Protein AF-A0A942ASC9-F1 (afdb_monomer)

Solvent-accessible surface area (backbone atoms only — not comparable to full-atom values): 13064 Å² total; per-residue (Å²): 132,84,59,60,68,60,53,49,54,51,41,46,53,52,51,52,50,45,55,53,50,30,25,62,76,62,71,46,88,69,53,71,70,37,52,53,51,36,46,53,51,51,47,50,51,48,49,39,40,73,78,64,64,53,60,75,81,54,50,59,58,51,53,48,50,40,24,31,60,48,44,74,62,38,59,71,43,21,48,50,36,46,51,53,42,60,73,72,37,58,60,62,64,50,55,70,77,39,61,92,47,54,68,60,55,54,50,51,53,50,52,54,51,49,50,49,52,50,48,49,54,59,63,57,73,69,57,75,57,78,88,41,46,38,48,29,38,43,70,96,47,95,58,76,38,55,26,36,59,37,79,84,39,70,51,54,42,97,84,73,33,38,42,34,42,30,17,44,90,55,46,88,81,50,83,47,72,67,54,76,34,79,44,80,49,98,91,44,77,44,77,42,67,28,24,55,37,84,53,36,30,37,48,52,99,91,38,74,43,77,46,76,29,36,34,35,67,38,82,94,44,82,51,20,42,36,26,44,63,73,71,77,112

Nearest PDB structures (foldseek):
  5fig-assembly1_D  TM=4.288E-01  e=1.944E+00  Bacillus subtilis

Sequence (233 aa):
MIYIEQIILIDLLIHHILVLFTGLITLIDISKKRLLISDLLSVLIVISYFELHFNIRWEWCFIMLVAVISFRANWPAALVYFLLNATLGGISSILYFNYNYHWFYLLIILVIFLLIIFYYLYKYKGLVKKGLYYEAKLKGSAKKLFLYLDTGNKLFDNKNRAVIILNKKYMRYFTIKEDLIEINTINGSTREVSYQCRDFYILIKRRYIRFTGSVIFRDNVGDGIIGLNVIGG

pLDDT: mean 76.57, std 12.09, range [44.66, 92.12]

Mean predicted aligned error: 17.16 Å

Secondary structure (DSSP, 8-state):
---HHHHHHHHHHHHHHHHHHHHHHHT----HHHHHHHHHHHHHHHHHHHHH---HHHHHHHHHHHHHHHTTT-HHHHHHHHHHHHHH--HHHHHHH-GGGHHHHHHHHHHHHHHHHHHHHHHHTT---TTTEEEEEETT---EEEEEEETT---B-TTS-BEEEEEGGGGGG---EEEEEEEEETTEEEEEEEEE-SSEEEEETTEEEEE-SEEEEESSSSSEEEEHHHH--

Foldseek 3Di:
DPPLVVLLVVQLVVLLVLLVVLCVVVVNDFDPVLSVVLSVLSSVLLCCCVVVVDDPVCSLVSLLVSLCSRRVNPVVSSVSSSVVCVVLDVSNVCCVPCVVCVVVSVVVVVVVVVVVVVVCCVVVVPPPPPVQWWWKDFVPDPDIFTAGEDQPDQDAAPVRAGEKEFAPVCCVVFDAWDDFGWDQDPVGIDTFIKTFQDGMWIQAPNDTDRGGGIYTHDNPDDGIYGYVNRHVD

Structure (mmCIF, N/CA/C/O backbone):
data_AF-A0A942ASC9-F1
#
_entry.id   AF-A0A942ASC9-F1
#
loop_
_atom_site.group_PDB
_atom_site.id
_atom_site.type_symbol
_atom_site.label_atom_id
_atom_site.label_alt_id
_atom_site.label_comp_id
_atom_site.l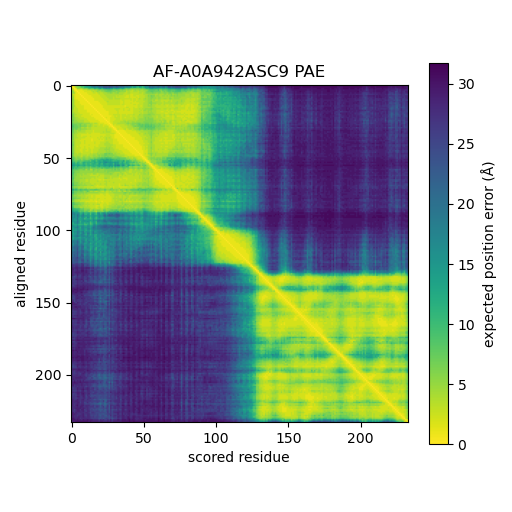abel_asym_id
_atom_site.label_entity_id
_atom_site.label_seq_id
_atom_site.pdbx_PDB_ins_code
_atom_site.Cartn_x
_atom_site.Cartn_y
_atom_site.Cartn_z
_atom_site.occupancy
_atom_site.B_iso_or_equiv
_atom_site.auth_seq_id
_atom_site.auth_comp_id
_atom_site.auth_asym_id
_atom_site.auth_atom_id
_atom_site.pdbx_PDB_model_num
ATOM 1 N N . MET A 1 1 ? 29.750 -18.920 -31.858 1.00 44.69 1 MET A N 1
ATOM 2 C CA . MET A 1 1 ? 28.476 -18.436 -32.426 1.00 44.69 1 MET A CA 1
ATOM 3 C C . MET A 1 1 ? 27.851 -17.548 -31.369 1.00 44.69 1 MET A C 1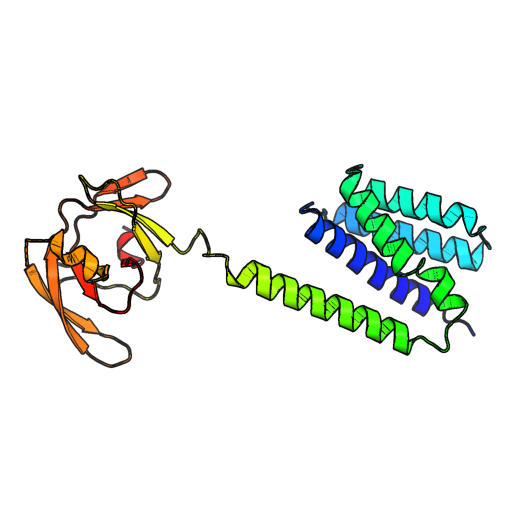
ATOM 5 O O . MET A 1 1 ? 27.617 -18.036 -30.271 1.00 44.69 1 MET A O 1
ATOM 9 N N . ILE A 1 2 ? 27.735 -16.244 -31.618 1.00 53.94 2 ILE A N 1
ATOM 10 C CA . ILE A 1 2 ? 27.129 -15.322 -30.650 1.00 53.94 2 ILE A CA 1
ATOM 11 C C . ILE A 1 2 ? 25.624 -15.585 -30.695 1.00 53.94 2 ILE A C 1
ATOM 13 O O . ILE A 1 2 ? 25.021 -15.485 -31.760 1.00 53.94 2 ILE A O 1
ATOM 17 N N . TYR A 1 3 ? 25.028 -15.984 -29.573 1.00 67.81 3 TYR A N 1
ATOM 18 C CA . TYR A 1 3 ? 23.588 -16.223 -29.484 1.00 67.81 3 TYR A CA 1
ATOM 19 C C . TYR A 1 3 ? 22.856 -14.877 -29.417 1.00 67.81 3 TYR A C 1
ATOM 21 O O . TYR A 1 3 ? 22.442 -14.437 -28.347 1.00 67.81 3 TYR A O 1
ATOM 29 N N . ILE A 1 4 ? 22.734 -14.201 -30.563 1.00 68.94 4 ILE A N 1
ATOM 30 C CA . ILE A 1 4 ? 22.088 -12.883 -30.700 1.00 68.94 4 ILE A CA 1
ATOM 31 C C . ILE A 1 4 ? 20.675 -12.907 -30.097 1.00 68.94 4 ILE A C 1
ATOM 33 O O . ILE A 1 4 ? 20.297 -12.001 -29.362 1.00 68.94 4 ILE A O 1
ATOM 37 N N . GLU A 1 5 ? 19.935 -13.998 -30.301 1.00 71.19 5 GLU A N 1
ATOM 38 C CA . GLU A 1 5 ? 18.607 -14.220 -29.715 1.00 71.19 5 GLU A CA 1
ATOM 39 C C . GLU A 1 5 ? 18.614 -14.177 -28.178 1.00 71.19 5 GLU A C 1
ATOM 41 O O . GLU A 1 5 ? 17.741 -13.561 -27.568 1.00 71.19 5 GLU A O 1
ATOM 46 N N . GLN A 1 6 ? 19.619 -14.786 -27.536 1.00 69.31 6 GLN A N 1
ATOM 47 C CA . GLN A 1 6 ? 19.757 -14.765 -26.076 1.00 69.31 6 GLN A CA 1
ATOM 48 C C . GLN A 1 6 ? 20.087 -13.359 -25.572 1.00 69.31 6 GLN A C 1
ATOM 50 O O . GLN A 1 6 ? 19.560 -12.943 -24.543 1.00 69.31 6 GLN A O 1
ATOM 55 N N . ILE A 1 7 ? 20.919 -12.614 -26.303 1.00 71.75 7 ILE A N 1
ATOM 56 C CA . ILE A 1 7 ? 21.259 -11.230 -25.957 1.00 71.75 7 ILE A CA 1
ATOM 57 C C . ILE A 1 7 ? 20.016 -10.339 -26.052 1.00 71.75 7 ILE A C 1
ATOM 59 O O . ILE A 1 7 ? 19.760 -9.570 -25.131 1.00 71.75 7 ILE A O 1
ATOM 63 N N . ILE A 1 8 ? 19.203 -10.494 -27.103 1.00 74.19 8 ILE A N 1
ATOM 64 C CA . ILE A 1 8 ? 17.936 -9.766 -27.264 1.00 74.19 8 ILE A CA 1
ATOM 65 C C . ILE A 1 8 ? 16.966 -10.084 -26.118 1.00 74.19 8 ILE A C 1
ATOM 67 O O . ILE A 1 8 ? 16.355 -9.176 -25.560 1.00 74.19 8 ILE A O 1
ATOM 71 N N . LEU A 1 9 ? 16.830 -11.359 -25.739 1.00 73.94 9 LEU A N 1
ATOM 72 C CA . LEU A 1 9 ? 15.954 -11.778 -24.638 1.00 73.94 9 LEU A CA 1
ATOM 73 C C . LEU A 1 9 ? 16.397 -11.205 -23.285 1.00 73.94 9 LEU A C 1
ATOM 75 O O . LEU A 1 9 ? 15.558 -10.759 -22.500 1.00 73.94 9 LEU A O 1
ATOM 79 N N . ILE A 1 10 ? 17.703 -11.211 -23.010 1.00 73.31 10 ILE A N 1
ATOM 80 C CA . ILE A 1 10 ? 18.264 -10.655 -21.773 1.00 73.31 10 ILE A CA 1
ATOM 81 C C . ILE A 1 10 ? 18.104 -9.130 -21.753 1.00 73.31 10 ILE A C 1
ATOM 83 O O . ILE A 1 10 ? 17.676 -8.588 -20.734 1.00 73.31 10 ILE A O 1
ATOM 87 N N . ASP A 1 11 ? 18.382 -8.445 -22.867 1.00 77.25 11 ASP A N 1
ATOM 88 C CA . ASP A 1 11 ? 18.186 -6.996 -22.991 1.00 77.25 11 ASP A CA 1
ATOM 89 C C . ASP A 1 11 ? 16.733 -6.604 -22.736 1.00 77.25 11 ASP A C 1
ATOM 91 O O . ASP A 1 11 ? 16.459 -5.759 -21.884 1.00 77.25 11 ASP A O 1
ATOM 95 N N . LEU A 1 12 ? 15.799 -7.305 -23.383 1.00 80.88 12 LEU A N 1
ATOM 96 C CA . LEU A 1 12 ? 14.368 -7.097 -23.212 1.00 80.88 12 LEU A CA 1
ATOM 97 C C . LEU A 1 12 ? 13.948 -7.252 -21.745 1.00 80.88 12 LEU A C 1
ATOM 99 O O . LEU A 1 12 ? 13.218 -6.412 -21.219 1.00 80.88 12 LEU A O 1
ATOM 103 N N . LEU A 1 13 ? 14.424 -8.298 -21.063 1.00 77.62 13 LEU A N 1
ATOM 104 C CA . LEU A 1 13 ? 14.110 -8.535 -19.654 1.00 77.62 13 LEU A CA 1
ATOM 105 C C . LEU A 1 13 ? 14.627 -7.397 -18.761 1.00 77.62 13 LEU A C 1
ATOM 107 O O . LEU A 1 13 ? 13.897 -6.907 -17.896 1.00 77.62 13 LEU A O 1
ATOM 111 N N . ILE A 1 14 ? 15.868 -6.954 -18.970 1.00 77.06 14 ILE A N 1
ATOM 112 C CA . ILE A 1 14 ? 16.469 -5.881 -18.170 1.00 77.06 14 ILE A CA 1
ATOM 113 C C . ILE A 1 14 ? 15.773 -4.546 -18.458 1.00 77.06 14 ILE A C 1
ATOM 115 O O . ILE A 1 14 ? 15.422 -3.830 -17.517 1.00 77.06 14 ILE A O 1
ATOM 119 N N . HIS A 1 15 ? 15.517 -4.227 -19.728 1.00 84.00 15 HIS A N 1
ATOM 120 C CA . HIS A 1 15 ? 14.775 -3.036 -20.132 1.00 84.00 15 HIS A CA 1
ATOM 121 C C . HIS A 1 15 ? 13.400 -2.988 -19.454 1.00 84.00 15 HIS A C 1
ATOM 123 O O . HIS A 1 15 ? 13.059 -1.997 -18.802 1.00 84.00 15 HIS A O 1
ATOM 129 N N . HIS A 1 16 ? 12.650 -4.087 -19.522 1.00 84.31 16 HIS A N 1
ATOM 130 C CA . HIS A 1 16 ? 11.326 -4.193 -18.924 1.00 84.31 16 HIS A CA 1
ATOM 131 C C . HIS A 1 16 ? 11.359 -3.939 -17.407 1.00 84.31 16 HIS A C 1
ATOM 133 O O . HIS A 1 16 ? 10.548 -3.177 -16.870 1.00 84.31 16 HIS A O 1
ATOM 139 N N . ILE A 1 17 ? 12.343 -4.515 -16.704 1.00 82.62 17 ILE A N 1
ATOM 140 C CA . ILE A 1 17 ? 12.560 -4.286 -15.268 1.00 82.62 17 ILE A CA 1
ATOM 141 C C . ILE A 1 17 ? 12.888 -2.814 -14.992 1.00 82.62 17 ILE A C 1
ATOM 143 O O . ILE A 1 17 ? 12.320 -2.227 -14.069 1.00 82.62 17 ILE A O 1
ATOM 147 N N . LEU A 1 18 ? 13.761 -2.195 -15.789 1.00 83.75 18 LEU A N 1
ATOM 148 C CA . LEU A 1 18 ? 14.156 -0.795 -15.628 1.00 83.75 18 LEU A CA 1
ATOM 149 C C . LEU A 1 18 ? 12.989 0.173 -15.808 1.00 83.75 18 LEU A C 1
ATOM 151 O O . LEU A 1 18 ? 12.848 1.121 -15.029 1.00 83.75 18 LEU A O 1
ATOM 155 N N . VAL A 1 19 ? 12.137 -0.065 -16.804 1.00 84.38 19 VAL A N 1
ATOM 156 C CA . VAL A 1 19 ? 10.948 0.756 -17.048 1.00 84.38 19 VAL A CA 1
ATOM 157 C C . VAL A 1 19 ? 9.998 0.659 -15.853 1.00 84.38 19 VAL A C 1
ATOM 159 O O . VAL A 1 19 ? 9.611 1.686 -15.291 1.00 84.38 19 VAL A O 1
ATOM 162 N N . LEU A 1 20 ? 9.691 -0.558 -15.391 1.00 83.44 20 LEU A N 1
ATOM 163 C CA . LEU A 1 20 ? 8.827 -0.775 -14.226 1.00 83.44 20 LEU A CA 1
ATOM 164 C C . LEU A 1 20 ? 9.403 -0.157 -12.945 1.00 83.44 20 LEU A C 1
ATOM 166 O O . LEU A 1 20 ? 8.687 0.521 -12.205 1.00 83.44 20 LEU A O 1
ATOM 170 N N . PHE A 1 21 ? 10.697 -0.348 -12.693 1.00 81.69 21 PHE A N 1
ATOM 171 C CA . PHE A 1 21 ? 11.377 0.191 -11.519 1.00 81.69 21 PHE A CA 1
ATOM 172 C C . PHE A 1 21 ? 11.396 1.721 -11.521 1.00 81.69 21 PHE A C 1
ATOM 174 O O . PHE A 1 21 ? 11.102 2.352 -10.505 1.00 81.69 21 PHE A O 1
ATOM 181 N N . THR A 1 22 ? 11.640 2.330 -12.680 1.00 82.19 22 THR A N 1
ATOM 182 C CA . THR A 1 22 ? 11.557 3.785 -12.829 1.00 82.19 22 THR A CA 1
ATOM 183 C C . THR A 1 22 ? 10.146 4.294 -12.541 1.00 82.19 22 THR A C 1
ATOM 185 O O . THR A 1 22 ? 9.990 5.272 -11.806 1.00 82.19 22 THR A O 1
ATOM 188 N N . GLY A 1 23 ? 9.108 3.626 -13.060 1.00 80.81 23 GLY A N 1
ATOM 189 C CA . GLY A 1 23 ? 7.712 3.967 -12.762 1.00 80.81 23 GLY A CA 1
ATOM 190 C C . GLY A 1 23 ? 7.402 3.905 -11.267 1.00 80.81 23 GLY A C 1
ATOM 191 O O . GLY A 1 23 ? 6.765 4.805 -10.722 1.00 80.81 23 GLY A O 1
ATOM 192 N N . LEU A 1 24 ? 7.935 2.897 -10.572 1.00 81.00 24 LEU A N 1
ATOM 193 C CA . LEU A 1 24 ? 7.792 2.749 -9.123 1.00 81.00 24 LEU A CA 1
ATOM 194 C C . LEU A 1 24 ? 8.494 3.856 -8.328 1.00 81.00 24 LEU A C 1
ATOM 196 O O . LEU A 1 24 ? 7.888 4.399 -7.401 1.00 81.00 24 LEU A O 1
ATOM 200 N N . ILE A 1 25 ? 9.741 4.194 -8.677 1.00 75.19 25 ILE A N 1
ATOM 201 C CA . ILE A 1 25 ? 10.507 5.267 -8.017 1.00 75.19 25 ILE A CA 1
ATOM 202 C C . ILE A 1 25 ? 9.815 6.615 -8.215 1.00 75.19 25 ILE A C 1
ATOM 204 O O . ILE A 1 25 ? 9.679 7.393 -7.274 1.00 75.19 25 ILE A O 1
ATOM 208 N N . THR A 1 26 ? 9.367 6.885 -9.439 1.00 76.88 26 THR A N 1
ATOM 209 C CA . THR A 1 26 ? 8.806 8.186 -9.830 1.00 76.88 26 THR A CA 1
ATOM 210 C C . THR A 1 26 ? 7.305 8.303 -9.571 1.00 76.88 26 THR A C 1
ATOM 212 O O . THR A 1 26 ? 6.731 9.368 -9.785 1.00 76.88 26 THR A O 1
ATOM 215 N N . LEU A 1 27 ? 6.669 7.233 -9.074 1.00 79.75 27 LEU A N 1
ATOM 216 C CA . LEU A 1 27 ? 5.222 7.124 -8.851 1.00 79.75 27 LEU A CA 1
ATOM 217 C C . LEU A 1 27 ? 4.390 7.370 -10.124 1.00 79.75 27 LEU A C 1
ATOM 219 O O . LEU A 1 27 ? 3.246 7.823 -10.050 1.00 79.75 27 LEU A O 1
ATOM 223 N N . ILE A 1 28 ? 4.955 7.061 -11.293 1.00 81.38 28 ILE A N 1
ATOM 224 C CA . ILE A 1 28 ? 4.282 7.183 -12.585 1.00 81.38 28 ILE A CA 1
ATOM 225 C C . ILE A 1 28 ? 3.717 5.831 -12.988 1.00 81.38 28 ILE A C 1
ATOM 227 O O . ILE A 1 28 ? 4.444 4.849 -13.123 1.00 81.38 28 ILE A O 1
ATOM 231 N N . ASP A 1 29 ? 2.415 5.809 -13.255 1.00 80.25 29 ASP A N 1
ATOM 232 C CA . ASP A 1 29 ? 1.751 4.617 -13.763 1.00 80.25 29 ASP A CA 1
ATOM 233 C C . ASP A 1 29 ? 2.047 4.415 -15.258 1.00 80.25 29 ASP A C 1
ATOM 235 O O . ASP A 1 29 ? 1.764 5.276 -16.109 1.00 80.25 29 ASP A O 1
ATOM 239 N N . ILE A 1 30 ? 2.632 3.264 -15.586 1.00 81.62 30 ILE A N 1
ATOM 240 C CA . ILE A 1 30 ? 3.038 2.899 -16.941 1.00 81.62 30 ILE A CA 1
ATOM 241 C C . ILE A 1 30 ? 1.969 1.993 -17.536 1.00 81.62 30 ILE A C 1
ATOM 243 O O . ILE A 1 30 ? 1.785 0.846 -17.144 1.00 81.62 30 ILE A O 1
ATOM 247 N N . SER A 1 31 ? 1.262 2.501 -18.545 1.00 85.19 31 SER A N 1
ATOM 248 C CA . SER A 1 31 ? 0.260 1.697 -19.245 1.00 85.19 31 SER A CA 1
ATOM 249 C C . SER A 1 31 ? 0.919 0.541 -19.998 1.00 85.19 31 SER A C 1
ATOM 251 O O . SER A 1 31 ? 1.902 0.776 -20.702 1.00 85.19 31 SER A O 1
ATOM 253 N N . LYS A 1 32 ? 0.289 -0.641 -19.993 1.00 83.56 32 LYS A N 1
ATOM 254 C CA . LYS A 1 32 ? 0.736 -1.832 -20.745 1.00 83.56 32 LYS A CA 1
ATOM 255 C C . LYS A 1 32 ? 1.114 -1.541 -22.203 1.00 83.56 32 LYS A C 1
ATOM 257 O O . LYS A 1 32 ? 2.116 -2.044 -22.686 1.00 83.56 32 LYS A O 1
ATOM 262 N N . LYS A 1 33 ? 0.351 -0.681 -22.892 1.00 83.44 33 LYS A N 1
ATOM 263 C CA . LYS A 1 33 ? 0.643 -0.275 -24.280 1.00 83.44 33 LYS A CA 1
ATOM 264 C C . LYS A 1 33 ? 1.992 0.438 -24.424 1.00 83.44 33 LYS A C 1
ATOM 266 O O . LYS A 1 33 ? 2.704 0.182 -25.379 1.00 83.44 33 LYS A O 1
ATOM 271 N N . ARG A 1 34 ? 2.336 1.331 -23.491 1.00 83.88 34 ARG A N 1
ATOM 272 C CA . ARG A 1 34 ? 3.606 2.078 -23.529 1.00 83.88 34 ARG A CA 1
ATOM 273 C C . ARG A 1 34 ? 4.795 1.188 -23.200 1.00 83.88 34 ARG A C 1
ATOM 275 O O . ARG A 1 34 ? 5.813 1.329 -23.853 1.00 83.88 34 ARG A O 1
ATOM 282 N N . LEU A 1 35 ? 4.617 0.270 -22.252 1.00 85.88 35 LEU A N 1
ATOM 283 C CA . LEU A 1 35 ? 5.614 -0.744 -21.917 1.00 85.88 35 LEU A CA 1
ATOM 284 C C . LEU A 1 35 ? 5.923 -1.635 -23.131 1.00 85.88 35 LEU A C 1
ATOM 286 O O . LEU A 1 35 ? 7.071 -1.788 -23.504 1.00 85.88 35 LEU A O 1
ATOM 290 N N . LEU A 1 36 ? 4.894 -2.110 -23.840 1.00 82.38 36 LEU A N 1
ATOM 291 C CA . LEU A 1 36 ? 5.088 -2.885 -25.073 1.00 82.38 36 LEU A CA 1
ATOM 292 C C . LEU A 1 36 ? 5.796 -2.089 -26.184 1.00 82.38 36 LEU A C 1
ATOM 294 O O . LEU A 1 36 ? 6.604 -2.644 -26.919 1.00 82.38 36 LEU A O 1
ATOM 298 N N . ILE A 1 37 ? 5.487 -0.795 -26.326 1.00 84.56 37 ILE A N 1
ATOM 299 C CA . ILE A 1 37 ? 6.143 0.069 -27.320 1.00 84.56 37 ILE A CA 1
ATOM 300 C C . ILE A 1 37 ? 7.614 0.301 -26.952 1.00 84.56 37 ILE A C 1
ATOM 302 O O . ILE A 1 37 ? 8.463 0.273 -27.839 1.00 84.56 37 ILE A O 1
ATOM 306 N N . SER A 1 38 ? 7.925 0.526 -25.673 1.00 85.88 38 SER A N 1
ATOM 307 C CA . SER A 1 38 ? 9.306 0.712 -25.219 1.00 85.88 38 SER A CA 1
ATOM 308 C C . SER A 1 38 ? 10.126 -0.566 -25.372 1.00 85.88 38 SER A C 1
ATOM 310 O O . SER A 1 38 ? 11.228 -0.507 -25.908 1.00 85.88 38 SER A O 1
ATOM 312 N N . ASP A 1 39 ? 9.538 -1.710 -25.018 1.00 83.94 39 ASP A N 1
ATOM 313 C CA . ASP A 1 39 ? 10.110 -3.044 -25.197 1.00 83.94 39 ASP A CA 1
ATOM 314 C C . ASP A 1 39 ? 10.469 -3.304 -26.673 1.00 83.94 39 ASP A C 1
ATOM 316 O O . ASP A 1 39 ? 11.598 -3.682 -26.990 1.00 83.94 39 ASP A O 1
ATOM 320 N N . LEU A 1 40 ? 9.537 -3.028 -27.595 1.00 84.38 40 LEU A N 1
ATOM 321 C CA . LEU A 1 40 ? 9.761 -3.183 -29.037 1.00 84.38 40 LEU A CA 1
ATOM 322 C C . LEU A 1 40 ? 10.880 -2.262 -29.549 1.00 84.38 40 LEU A C 1
ATOM 324 O O . LEU A 1 40 ? 11.715 -2.684 -30.347 1.00 84.38 40 LEU A O 1
ATOM 328 N N . LEU A 1 41 ? 10.904 -1.008 -29.091 1.00 84.75 41 LEU A N 1
ATOM 329 C CA . LEU A 1 41 ? 11.951 -0.056 -29.458 1.00 84.75 41 LEU A CA 1
ATOM 330 C C . LEU A 1 41 ? 13.324 -0.490 -28.929 1.00 84.75 41 LEU A C 1
ATOM 332 O O . LEU A 1 41 ? 14.297 -0.365 -29.667 1.00 84.75 41 LEU A O 1
ATOM 336 N N . SER A 1 42 ? 13.406 -1.033 -27.708 1.00 82.75 42 SER A N 1
ATOM 337 C CA . SER A 1 42 ? 14.657 -1.573 -27.148 1.00 82.75 42 SER A CA 1
ATOM 338 C C . SER A 1 42 ? 15.213 -2.680 -28.038 1.00 82.75 42 SER A C 1
ATOM 340 O O . SER A 1 42 ? 16.357 -2.610 -28.479 1.00 82.75 42 SER A O 1
ATOM 342 N N . VAL A 1 43 ? 14.368 -3.643 -28.417 1.00 82.19 43 VAL A N 1
ATOM 343 C CA . VAL A 1 43 ? 14.761 -4.747 -29.305 1.00 82.19 43 VAL A CA 1
ATOM 344 C C . VAL A 1 43 ? 15.246 -4.238 -30.665 1.00 82.19 43 VAL A C 1
ATOM 346 O O . VAL A 1 43 ? 16.267 -4.707 -31.164 1.00 82.19 43 VAL A O 1
ATOM 349 N N . LEU A 1 44 ? 14.567 -3.250 -31.256 1.00 82.12 44 LEU A N 1
ATOM 350 C CA . LEU A 1 44 ? 14.994 -2.652 -32.527 1.00 82.12 44 LEU A CA 1
ATOM 351 C C . LEU A 1 44 ? 16.361 -1.967 -32.426 1.00 82.12 44 LEU A C 1
ATOM 353 O O . LEU A 1 44 ? 17.152 -2.064 -33.364 1.00 82.12 44 LEU A O 1
ATOM 357 N N . ILE A 1 45 ? 16.654 -1.300 -31.307 1.00 78.12 45 ILE A N 1
ATOM 358 C CA . ILE A 1 45 ? 17.961 -0.673 -31.061 1.00 78.12 45 ILE A CA 1
ATOM 359 C C . ILE A 1 45 ? 19.050 -1.747 -30.994 1.00 78.12 45 ILE A C 1
ATOM 361 O O . ILE A 1 45 ? 20.069 -1.619 -31.669 1.00 78.12 45 ILE A O 1
ATOM 365 N N . VAL A 1 46 ? 18.809 -2.830 -30.249 1.00 76.88 46 VAL A N 1
ATOM 366 C CA . VAL A 1 46 ? 19.746 -3.956 -30.102 1.00 76.88 46 VAL A CA 1
ATOM 367 C C . VAL A 1 46 ? 20.021 -4.631 -31.446 1.00 76.88 46 VAL A C 1
ATOM 369 O O . VAL A 1 46 ? 21.176 -4.850 -31.804 1.00 76.88 46 VAL A O 1
ATOM 372 N N . ILE A 1 47 ? 18.976 -4.919 -32.227 1.00 75.69 47 ILE A N 1
ATOM 373 C CA . ILE A 1 47 ? 19.118 -5.509 -33.566 1.00 75.69 47 ILE A CA 1
ATOM 374 C C . ILE A 1 47 ? 19.888 -4.559 -34.488 1.00 75.69 47 ILE A C 1
ATOM 376 O O . ILE A 1 47 ? 20.815 -4.986 -35.167 1.00 75.69 47 ILE A O 1
ATOM 380 N N . SER A 1 48 ? 19.555 -3.265 -34.485 1.00 73.44 48 SER A N 1
ATOM 381 C CA . SER A 1 48 ? 20.258 -2.268 -35.304 1.00 73.44 48 SER A CA 1
ATOM 382 C C . SER A 1 48 ? 21.735 -2.156 -34.921 1.00 73.44 48 SER A C 1
ATOM 384 O O . SER A 1 48 ? 22.590 -1.954 -35.780 1.00 73.44 48 SER A O 1
ATOM 386 N N . TYR A 1 49 ? 22.059 -2.309 -33.640 1.00 72.25 49 TYR A N 1
ATOM 387 C CA . TYR A 1 49 ? 23.439 -2.320 -33.174 1.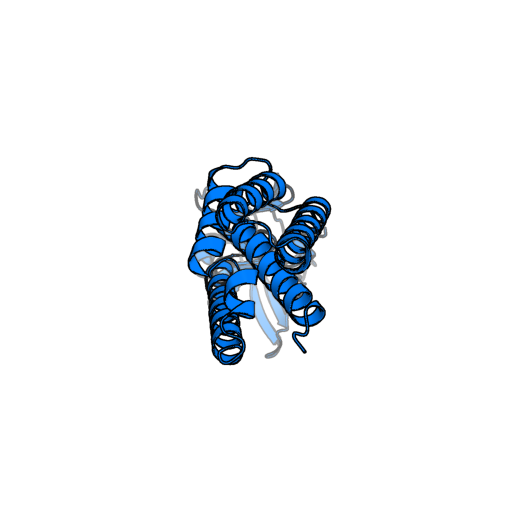00 72.25 49 TYR A CA 1
ATOM 388 C C . TYR A 1 49 ? 24.214 -3.537 -33.702 1.00 72.25 49 TYR A C 1
ATOM 390 O O . TYR A 1 49 ? 25.314 -3.375 -34.234 1.00 72.25 49 TYR A O 1
ATOM 398 N N . PHE A 1 50 ? 23.633 -4.738 -33.612 1.00 69.19 50 PHE A N 1
ATOM 399 C CA . PHE A 1 50 ? 24.302 -5.976 -34.026 1.00 69.19 50 PHE A CA 1
ATOM 400 C C . PHE A 1 50 ? 24.358 -6.182 -35.542 1.00 69.19 50 PHE A C 1
ATOM 402 O O . PHE A 1 50 ? 25.417 -6.532 -36.056 1.00 69.19 50 PHE A O 1
ATOM 409 N N . GLU A 1 51 ? 23.256 -5.944 -36.251 1.00 69.62 51 GLU A N 1
ATOM 410 C CA . GLU A 1 51 ? 23.126 -6.235 -37.687 1.00 69.62 51 GLU A CA 1
ATOM 411 C C . GLU A 1 51 ? 23.563 -5.061 -38.573 1.00 69.62 51 GLU A C 1
ATOM 413 O O . GLU A 1 51 ? 24.080 -5.262 -39.669 1.00 69.62 51 GLU A O 1
ATOM 418 N N . LEU A 1 52 ? 23.363 -3.818 -38.117 1.00 66.12 52 LEU A N 1
ATOM 419 C CA . LEU A 1 52 ? 23.638 -2.612 -38.915 1.00 66.12 52 LEU A CA 1
ATOM 420 C C . LEU A 1 52 ? 24.880 -1.84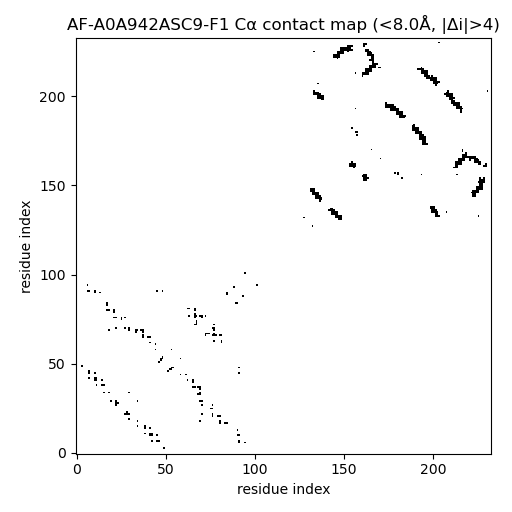6 -38.437 1.00 66.12 52 LEU A C 1
ATOM 422 O O . LEU A 1 52 ? 25.170 -0.774 -38.970 1.00 66.12 52 LEU A O 1
ATOM 426 N N . HIS A 1 53 ? 25.603 -2.372 -37.439 1.00 67.25 53 HIS A N 1
ATOM 427 C CA . HIS A 1 53 ? 26.804 -1.767 -36.848 1.00 67.25 53 HIS A CA 1
ATOM 428 C C . HIS A 1 53 ? 26.628 -0.280 -36.502 1.00 67.25 53 HIS A C 1
ATOM 430 O O . HIS A 1 53 ? 27.506 0.557 -36.741 1.00 67.25 53 HIS A O 1
ATOM 436 N N . PHE A 1 54 ? 25.461 0.061 -35.953 1.00 63.31 54 PHE A N 1
ATOM 437 C CA . PHE A 1 54 ? 25.118 1.436 -35.613 1.00 63.31 54 PHE A CA 1
ATOM 438 C C . PHE A 1 54 ? 26.125 2.028 -34.611 1.00 63.31 54 PHE A C 1
ATOM 440 O O . PHE A 1 54 ? 26.516 1.389 -33.636 1.00 63.31 54 PHE A O 1
ATOM 447 N N . ASN A 1 55 ? 26.557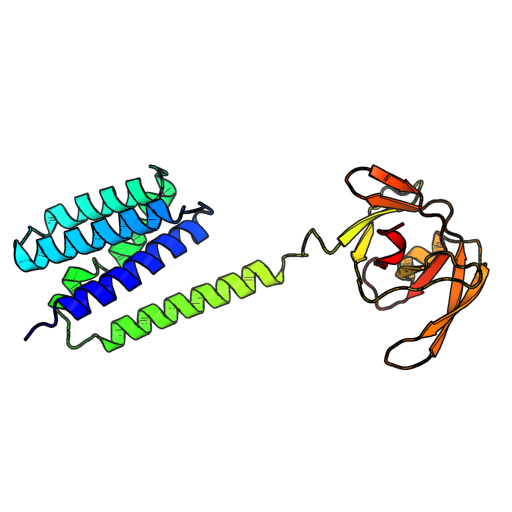 3.271 -34.841 1.00 63.81 55 ASN A N 1
ATOM 448 C CA . ASN A 1 55 ? 27.584 3.907 -34.012 1.00 63.81 55 ASN A CA 1
ATOM 449 C C . ASN A 1 55 ? 27.067 4.170 -32.583 1.00 63.81 55 ASN A C 1
ATOM 451 O O . ASN A 1 55 ? 26.012 4.7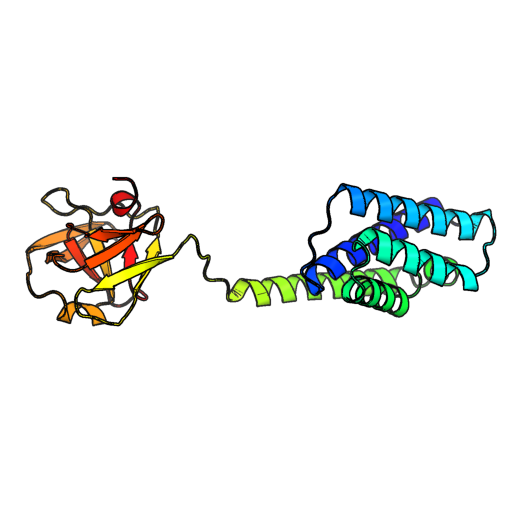82 -32.401 1.00 63.81 55 ASN A O 1
ATOM 455 N N . ILE A 1 56 ? 27.871 3.785 -31.585 1.00 59.31 56 ILE A N 1
ATOM 456 C CA . ILE A 1 56 ? 27.598 3.870 -30.139 1.00 59.31 56 ILE A CA 1
ATOM 457 C C . ILE A 1 56 ? 27.187 5.275 -29.663 1.00 59.31 56 ILE A C 1
ATOM 459 O O . ILE A 1 56 ? 26.495 5.434 -28.662 1.00 59.31 56 ILE A O 1
ATOM 463 N N . ARG A 1 57 ? 27.572 6.328 -30.399 1.00 60.66 57 ARG A N 1
ATOM 464 C CA . ARG A 1 57 ? 27.164 7.710 -30.096 1.00 60.66 57 ARG A CA 1
ATOM 465 C C . ARG A 1 57 ? 25.658 7.940 -30.250 1.00 60.66 57 ARG A C 1
ATOM 467 O O . ARG A 1 57 ? 25.108 8.762 -29.525 1.00 60.66 57 ARG A O 1
ATOM 474 N N . TRP A 1 58 ? 25.000 7.230 -31.163 1.00 68.38 58 TRP A N 1
ATOM 475 C CA . TRP A 1 58 ? 23.564 7.380 -31.413 1.00 68.38 58 TRP A CA 1
ATOM 476 C C . TRP A 1 58 ? 22.701 6.560 -30.452 1.00 68.38 58 TRP A C 1
ATOM 478 O O . TRP A 1 58 ? 21.534 6.894 -30.256 1.00 68.38 58 TRP A O 1
ATOM 488 N N . GLU A 1 59 ? 23.273 5.544 -29.801 1.00 69.44 59 GLU A N 1
ATOM 489 C CA . GLU A 1 59 ? 22.583 4.687 -28.830 1.00 69.44 59 GLU A CA 1
ATOM 490 C C . GLU A 1 59 ? 21.951 5.512 -27.698 1.00 69.44 59 GLU A C 1
ATOM 492 O O . GLU A 1 59 ? 20.771 5.359 -27.388 1.00 69.44 59 GLU A O 1
ATOM 497 N N . TRP A 1 60 ? 22.684 6.491 -27.163 1.00 73.69 60 TRP A N 1
ATOM 498 C CA . TRP A 1 60 ? 22.197 7.385 -26.109 1.00 73.69 60 TRP A CA 1
ATOM 499 C C . TRP A 1 60 ? 20.996 8.236 -26.534 1.00 73.69 60 TRP A C 1
ATOM 501 O O . TRP A 1 60 ? 20.083 8.461 -25.736 1.00 73.69 60 TRP A O 1
ATOM 511 N N . CYS A 1 61 ? 20.960 8.681 -27.794 1.00 77.06 61 CYS A N 1
ATOM 512 C CA . CYS A 1 61 ? 19.818 9.413 -28.340 1.00 77.06 61 CYS A CA 1
ATOM 513 C C . CYS A 1 61 ? 18.575 8.518 -28.415 1.00 77.06 61 CYS A C 1
ATOM 515 O O . CYS A 1 61 ? 17.478 8.959 -28.069 1.00 77.06 61 CYS A O 1
ATOM 517 N N . PHE A 1 62 ? 18.744 7.253 -28.806 1.00 78.25 62 PHE A N 1
ATOM 518 C CA . PHE A 1 62 ? 17.645 6.294 -28.857 1.00 78.25 62 PHE A CA 1
ATOM 519 C C . PHE A 1 62 ? 17.160 5.880 -27.465 1.00 78.25 62 PHE A C 1
ATOM 521 O O . PHE A 1 62 ? 15.952 5.845 -27.237 1.00 78.25 62 PHE A O 1
ATOM 528 N N . ILE A 1 63 ? 18.062 5.664 -26.502 1.00 79.50 63 ILE A N 1
ATOM 529 C CA . ILE A 1 63 ? 17.699 5.387 -25.102 1.00 79.50 63 ILE A CA 1
ATOM 530 C C . ILE A 1 63 ? 16.888 6.550 -24.518 1.00 79.50 63 ILE A C 1
ATOM 532 O O . ILE A 1 63 ? 15.872 6.327 -23.857 1.00 79.50 63 ILE A O 1
ATOM 536 N N . MET A 1 64 ? 17.287 7.795 -24.794 1.00 82.31 64 MET A N 1
ATOM 537 C CA . MET A 1 64 ? 16.534 8.976 -24.367 1.00 82.31 64 MET A CA 1
ATOM 538 C C . MET A 1 64 ? 15.144 9.033 -25.021 1.00 82.31 64 MET A C 1
ATOM 540 O O . MET A 1 64 ? 14.155 9.334 -24.353 1.00 82.31 64 MET A O 1
ATOM 544 N N . LEU A 1 65 ? 15.037 8.692 -26.308 1.00 84.50 65 LEU A N 1
ATOM 545 C CA . LEU A 1 65 ? 13.757 8.620 -27.015 1.00 84.50 65 LEU A CA 1
ATOM 546 C C . LEU A 1 65 ? 12.830 7.550 -26.410 1.00 84.50 65 LEU A C 1
ATOM 548 O O . LEU A 1 65 ? 11.657 7.827 -26.151 1.00 84.50 65 LEU A O 1
ATOM 552 N N . VAL A 1 66 ? 13.365 6.368 -26.094 1.00 85.12 66 VAL A N 1
ATOM 553 C CA . VAL A 1 66 ? 12.642 5.306 -25.378 1.00 85.12 66 VAL A CA 1
ATOM 554 C C . VAL A 1 66 ? 12.167 5.795 -24.008 1.00 85.12 66 VAL A C 1
ATOM 556 O O . VAL A 1 66 ? 11.010 5.569 -23.644 1.00 85.12 66 VAL A O 1
ATOM 559 N N . ALA A 1 67 ? 13.006 6.525 -23.270 1.00 84.00 67 ALA A N 1
ATOM 560 C CA . ALA A 1 67 ? 12.654 7.103 -21.975 1.00 84.00 67 ALA A CA 1
ATOM 561 C C . ALA A 1 67 ? 11.463 8.072 -22.088 1.00 84.00 67 ALA A C 1
ATOM 563 O O . ALA A 1 67 ? 10.465 7.949 -21.373 1.00 84.00 67 ALA A O 1
ATOM 564 N N . VAL A 1 68 ? 11.525 9.008 -23.037 1.00 86.19 68 VAL A N 1
ATOM 565 C CA . VAL A 1 68 ? 10.471 10.007 -23.263 1.00 86.19 68 VAL A CA 1
ATOM 566 C C . VAL A 1 68 ? 9.140 9.342 -23.622 1.00 86.19 68 VAL A C 1
ATOM 568 O O . VAL A 1 68 ? 8.100 9.724 -23.077 1.00 86.19 68 VAL A O 1
ATOM 571 N N . ILE A 1 69 ? 9.158 8.323 -24.486 1.00 84.38 69 ILE A N 1
ATOM 572 C CA . ILE A 1 69 ? 7.952 7.587 -24.896 1.00 84.38 69 ILE A CA 1
ATOM 573 C C . ILE A 1 69 ? 7.359 6.807 -23.718 1.00 84.38 69 ILE A C 1
ATOM 575 O O . ILE A 1 69 ? 6.154 6.900 -23.453 1.00 84.38 69 ILE A O 1
ATOM 579 N N . SER A 1 70 ? 8.200 6.091 -22.970 1.00 84.00 70 SER A N 1
ATOM 580 C CA . SER A 1 70 ? 7.786 5.279 -21.817 1.00 84.00 70 SER A CA 1
ATOM 581 C C . SER A 1 70 ? 7.064 6.126 -20.762 1.00 84.00 70 SER A C 1
ATOM 583 O O . SER A 1 70 ? 5.990 5.755 -20.261 1.00 84.00 70 SER A O 1
ATOM 585 N N . PHE A 1 71 ? 7.603 7.321 -20.499 1.00 87.50 71 PHE A N 1
ATOM 586 C CA . PHE A 1 71 ? 7.181 8.204 -19.411 1.00 87.50 71 PHE A CA 1
ATOM 587 C C . PHE A 1 71 ? 6.387 9.440 -19.857 1.00 87.50 71 PHE A C 1
ATOM 589 O O . PHE A 1 71 ? 6.229 10.367 -19.068 1.00 87.50 71 PHE A O 1
ATOM 596 N N . ARG A 1 72 ? 5.833 9.465 -21.081 1.00 85.44 72 ARG A N 1
ATOM 597 C CA . ARG A 1 72 ? 5.019 10.589 -21.608 1.00 85.44 72 ARG A CA 1
ATOM 598 C C . ARG A 1 72 ? 5.695 11.960 -21.441 1.00 85.44 72 ARG A C 1
ATOM 600 O O . ARG A 1 72 ? 5.062 12.908 -20.983 1.00 85.44 72 ARG A O 1
ATOM 607 N N . ALA A 1 73 ? 6.981 12.051 -21.764 1.00 77.31 73 ALA A N 1
ATOM 608 C CA . ALA A 1 73 ? 7.779 13.267 -21.584 1.00 77.31 73 ALA A CA 1
ATOM 609 C C . ALA A 1 73 ? 7.834 13.799 -20.134 1.00 77.31 73 ALA A C 1
ATOM 611 O O . ALA A 1 73 ? 8.146 14.967 -19.906 1.00 77.31 73 ALA A O 1
ATOM 612 N N . ASN A 1 74 ? 7.572 12.954 -19.130 1.00 85.12 74 ASN A N 1
ATOM 613 C CA . ASN A 1 74 ? 7.892 13.282 -17.749 1.00 85.12 74 ASN A CA 1
ATOM 614 C C . ASN A 1 74 ? 9.417 13.262 -17.576 1.00 85.12 74 ASN A C 1
ATOM 616 O O . ASN A 1 74 ? 10.022 12.204 -17.403 1.00 85.12 74 ASN A O 1
ATOM 620 N N . TRP A 1 75 ? 10.024 14.445 -17.661 1.00 80.44 75 TRP A N 1
ATOM 621 C CA . TRP A 1 75 ? 11.472 14.635 -17.612 1.00 80.44 75 TRP A CA 1
ATOM 622 C C . TRP A 1 75 ? 12.154 13.996 -16.394 1.00 80.44 75 TRP A C 1
ATOM 624 O O . TRP A 1 75 ? 13.150 13.308 -16.602 1.00 80.44 75 TRP A O 1
ATOM 634 N N . PRO A 1 76 ? 11.636 14.132 -15.154 1.00 79.00 76 PRO A N 1
ATOM 635 C CA . PRO A 1 76 ? 12.207 13.445 -13.997 1.00 79.00 76 PRO A CA 1
ATOM 636 C C . PRO A 1 76 ? 12.290 11.926 -14.164 1.00 79.00 76 PRO A C 1
ATOM 638 O O . PRO A 1 76 ? 13.333 11.336 -13.903 1.00 79.00 76 PRO A O 1
ATOM 641 N N . ALA A 1 77 ? 11.219 11.283 -14.631 1.00 79.94 77 ALA A N 1
ATOM 642 C CA . ALA A 1 77 ? 11.220 9.836 -14.816 1.00 79.94 77 ALA A CA 1
ATOM 643 C C . ALA A 1 77 ? 12.066 9.391 -16.008 1.00 79.94 77 ALA A C 1
ATOM 645 O O . ALA A 1 77 ? 12.792 8.408 -15.902 1.00 79.94 77 ALA A O 1
ATOM 646 N N . ALA A 1 78 ? 12.040 10.144 -17.108 1.00 83.94 78 ALA A N 1
ATOM 647 C CA . ALA A 1 78 ? 12.917 9.889 -18.243 1.00 83.94 78 ALA A CA 1
ATOM 648 C C . ALA A 1 78 ? 14.399 9.981 -17.838 1.00 83.94 78 ALA A C 1
ATOM 650 O O . ALA A 1 78 ? 15.188 9.122 -18.221 1.00 83.94 78 ALA A O 1
ATOM 651 N N . LEU A 1 79 ? 14.759 10.960 -17.000 1.00 80.69 79 LEU A N 1
ATOM 652 C CA . LEU A 1 79 ? 16.112 11.117 -16.470 1.00 80.69 79 LEU A CA 1
ATOM 653 C C . LEU A 1 79 ? 16.494 9.973 -15.523 1.00 80.69 79 LEU A C 1
ATOM 655 O O . LEU A 1 79 ? 17.592 9.444 -15.637 1.00 80.69 79 LEU A O 1
ATOM 659 N N . VAL A 1 80 ? 15.599 9.557 -14.619 1.00 78.69 80 VAL A N 1
ATOM 660 C CA . VAL A 1 80 ? 15.842 8.408 -13.725 1.00 78.69 80 VAL A CA 1
ATOM 661 C C . VAL A 1 80 ? 16.061 7.128 -14.532 1.00 78.69 80 VAL A C 1
ATOM 663 O O . VAL A 1 80 ? 17.032 6.420 -14.282 1.00 78.69 80 VAL A O 1
ATOM 666 N N . TYR A 1 81 ? 15.220 6.861 -15.534 1.00 83.88 81 TYR A N 1
ATOM 667 C CA . TYR A 1 81 ? 15.409 5.728 -16.440 1.00 83.88 81 TYR A CA 1
ATOM 668 C C . TYR A 1 81 ? 16.741 5.824 -17.192 1.00 83.88 81 TYR A C 1
ATOM 670 O O . TYR A 1 81 ? 17.487 4.850 -17.246 1.00 83.88 81 TYR A O 1
ATOM 678 N N . PHE A 1 82 ? 17.064 7.000 -17.736 1.00 78.25 82 PHE A N 1
ATOM 679 C CA . PHE A 1 82 ? 18.307 7.231 -18.467 1.00 78.25 82 PHE A CA 1
ATOM 680 C C . PHE A 1 82 ? 19.539 7.002 -17.582 1.00 78.25 82 PHE A C 1
ATOM 682 O O . PHE A 1 82 ? 20.476 6.332 -18.002 1.00 78.25 82 PHE A O 1
ATOM 689 N N . LEU A 1 83 ? 19.523 7.488 -16.338 1.00 72.94 83 LEU A N 1
ATOM 690 C CA . LEU A 1 83 ? 20.602 7.284 -15.368 1.00 72.94 83 LEU A CA 1
ATOM 691 C C . LEU A 1 83 ? 20.733 5.816 -14.951 1.00 72.94 83 LEU A C 1
ATOM 693 O O . LEU A 1 83 ? 21.850 5.320 -14.828 1.00 72.94 83 LEU A O 1
ATOM 697 N N . LEU A 1 84 ? 19.619 5.106 -14.758 1.00 73.88 84 LEU A N 1
ATOM 698 C CA . LEU A 1 84 ? 19.633 3.671 -14.457 1.00 73.88 84 LEU A CA 1
ATOM 699 C C . LEU A 1 84 ? 20.190 2.853 -15.629 1.00 73.88 84 LEU A C 1
ATOM 701 O O . LEU A 1 84 ? 20.987 1.944 -15.422 1.00 73.88 84 LEU A O 1
ATOM 705 N N . ASN A 1 85 ? 19.827 3.210 -16.860 1.00 75.62 85 ASN A N 1
ATOM 706 C CA . ASN A 1 85 ? 20.355 2.572 -18.062 1.00 75.62 85 ASN A CA 1
ATOM 707 C C . ASN A 1 85 ? 21.854 2.889 -18.255 1.00 75.62 85 ASN A C 1
ATOM 709 O O . ASN A 1 85 ? 22.649 1.998 -18.535 1.00 75.62 85 ASN A O 1
ATOM 713 N N . ALA A 1 86 ? 22.273 4.131 -17.988 1.00 65.75 86 ALA A N 1
ATOM 714 C CA . ALA A 1 86 ? 23.674 4.545 -18.055 1.00 65.75 86 ALA A CA 1
ATOM 715 C C . ALA A 1 86 ? 24.561 3.882 -16.986 1.00 65.75 86 ALA A C 1
ATOM 717 O O . ALA A 1 86 ? 25.709 3.550 -17.265 1.00 65.75 86 ALA A O 1
ATOM 718 N N . THR A 1 87 ? 24.043 3.680 -15.769 1.00 64.31 87 THR A N 1
ATOM 719 C CA . THR A 1 87 ? 24.793 3.079 -14.646 1.00 64.31 87 THR A CA 1
ATOM 720 C C . THR A 1 87 ? 24.867 1.562 -14.712 1.00 64.31 87 THR A C 1
ATOM 722 O O . THR A 1 87 ? 25.891 0.993 -14.343 1.00 64.31 87 THR A O 1
ATOM 725 N N . LEU A 1 88 ? 23.818 0.902 -15.206 1.00 61.84 88 LEU A N 1
ATOM 726 C CA . LEU A 1 88 ? 23.855 -0.534 -15.498 1.00 61.84 88 LEU A CA 1
ATOM 727 C C . LEU A 1 88 ? 24.524 -0.842 -16.844 1.00 61.84 88 LEU A C 1
ATOM 729 O O . LEU A 1 88 ? 24.767 -2.009 -17.135 1.00 61.84 88 LEU A O 1
ATOM 733 N N . GLY A 1 89 ? 24.879 0.220 -17.579 1.00 53.34 89 GLY A N 1
ATOM 734 C CA . GLY A 1 89 ? 25.629 0.232 -18.822 1.00 53.34 89 GLY A CA 1
ATOM 735 C C . GLY A 1 89 ? 24.822 -0.355 -19.972 1.00 53.34 89 GLY A C 1
ATOM 736 O O . GLY A 1 89 ? 24.459 -1.524 -19.920 1.00 53.34 89 GLY A O 1
ATOM 737 N N . GLY A 1 90 ? 24.553 0.470 -20.993 1.00 58.84 90 GLY A N 1
ATOM 738 C CA . GLY A 1 90 ? 23.763 0.143 -22.189 1.00 58.84 90 GLY A CA 1
ATOM 739 C C . GLY A 1 90 ? 23.864 -1.335 -22.559 1.00 58.84 90 GLY A C 1
ATOM 740 O O . GLY A 1 90 ? 24.905 -1.811 -23.019 1.00 58.84 90 GLY A O 1
ATOM 741 N N . ILE A 1 91 ? 22.794 -2.058 -22.231 1.00 55.59 91 ILE A N 1
ATOM 742 C CA . ILE A 1 91 ? 22.791 -3.493 -21.911 1.00 55.59 91 ILE A CA 1
ATOM 743 C C . ILE A 1 91 ? 23.297 -4.357 -23.080 1.00 55.59 91 ILE A C 1
ATOM 745 O O . ILE A 1 91 ? 23.908 -5.405 -22.869 1.00 55.59 91 ILE A O 1
ATOM 749 N N . SER A 1 92 ? 23.158 -3.866 -24.310 1.00 53.16 92 SER A N 1
ATOM 750 C CA . SER A 1 92 ? 23.634 -4.510 -25.535 1.00 53.16 92 SER A CA 1
ATOM 751 C C . SER A 1 92 ? 25.169 -4.535 -25.679 1.00 53.16 92 SER A C 1
ATOM 753 O O . SER A 1 92 ? 25.752 -5.570 -26.013 1.00 53.16 92 SER A O 1
ATOM 755 N N . SER A 1 93 ? 25.844 -3.424 -25.370 1.00 52.34 93 SER A N 1
ATOM 756 C CA . SER A 1 93 ? 27.291 -3.245 -25.568 1.00 52.34 93 SER A CA 1
ATOM 757 C C . SER A 1 93 ? 28.126 -4.061 -24.572 1.00 52.34 93 SER A C 1
ATOM 759 O O . SER A 1 93 ? 29.170 -4.618 -24.915 1.00 52.34 93 SER A O 1
ATOM 761 N N . ILE A 1 94 ? 27.634 -4.207 -23.342 1.00 51.09 94 ILE A N 1
ATOM 762 C CA . ILE A 1 94 ? 28.315 -4.934 -22.271 1.00 51.09 94 ILE A CA 1
ATOM 763 C C . ILE A 1 94 ? 28.173 -6.455 -22.435 1.00 51.09 94 ILE A C 1
ATOM 765 O O . ILE A 1 94 ? 29.147 -7.184 -22.238 1.00 51.09 94 ILE A O 1
ATOM 769 N N . LEU A 1 95 ? 26.999 -6.942 -22.855 1.00 52.00 95 LEU A N 1
ATOM 770 C CA . LEU A 1 95 ? 26.776 -8.368 -23.129 1.00 52.00 95 LEU A CA 1
ATOM 771 C C . LEU A 1 95 ? 27.607 -8.871 -24.321 1.00 52.00 95 LEU A C 1
ATOM 773 O O . LEU A 1 95 ? 28.034 -10.026 -24.321 1.00 52.00 95 LEU A O 1
ATOM 777 N N . TYR A 1 96 ? 27.878 -8.007 -25.305 1.00 52.59 96 TYR A N 1
ATOM 778 C CA . TYR A 1 96 ? 28.712 -8.334 -26.463 1.00 52.59 96 TYR A CA 1
ATOM 779 C C . TYR A 1 96 ? 30.208 -8.421 -26.129 1.00 52.59 96 TYR A C 1
ATOM 781 O O . TYR A 1 96 ? 30.870 -9.377 -26.528 1.00 52.59 96 TYR A O 1
ATOM 789 N N . PHE A 1 97 ? 30.751 -7.457 -25.375 1.00 51.19 97 PHE A N 1
ATOM 790 C CA . PHE A 1 97 ? 32.188 -7.422 -25.070 1.00 51.19 97 PHE A CA 1
ATOM 791 C C . PHE A 1 97 ? 32.604 -8.328 -23.899 1.00 51.19 97 PHE A C 1
ATOM 793 O O . PHE A 1 97 ? 33.759 -8.742 -23.842 1.00 51.19 97 PHE A O 1
ATOM 800 N N . ASN A 1 98 ? 31.691 -8.664 -22.980 1.00 50.03 98 ASN A N 1
ATOM 801 C CA . ASN A 1 98 ? 32.008 -9.354 -21.723 1.00 50.03 98 ASN A CA 1
ATOM 802 C C . ASN A 1 98 ? 31.163 -10.617 -21.485 1.00 50.03 98 ASN A C 1
ATOM 804 O O . ASN A 1 98 ? 30.732 -10.883 -20.362 1.00 50.03 98 ASN A O 1
ATOM 808 N N . TYR A 1 99 ? 30.972 -11.452 -22.514 1.00 52.19 99 TYR A N 1
ATOM 809 C CA . TYR A 1 99 ? 30.253 -12.733 -22.387 1.00 52.19 99 TYR A CA 1
ATOM 810 C C . TYR A 1 99 ? 30.798 -13.621 -21.242 1.00 52.19 99 TYR A C 1
ATOM 812 O O . TYR A 1 99 ? 30.040 -14.305 -20.557 1.00 52.19 99 TYR A O 1
ATOM 820 N N . ASN A 1 100 ? 32.101 -13.525 -20.942 1.00 49.62 100 ASN A N 1
ATOM 821 C CA . ASN A 1 100 ? 32.749 -14.235 -19.830 1.00 49.62 100 ASN A CA 1
ATOM 822 C C . ASN A 1 100 ? 32.287 -13.799 -18.424 1.00 49.62 100 ASN A C 1
ATOM 824 O O . ASN A 1 100 ? 32.517 -14.527 -17.462 1.00 49.62 100 ASN A O 1
ATOM 828 N N . TYR A 1 101 ? 31.615 -12.653 -18.283 1.00 52.91 101 TYR A N 1
ATOM 829 C CA . TYR A 1 101 ? 31.143 -12.119 -17.000 1.00 52.91 101 TYR A CA 1
ATOM 830 C C . TYR A 1 101 ? 29.617 -12.177 -16.840 1.00 52.91 101 TYR A C 1
ATOM 832 O O . TYR A 1 101 ? 29.084 -11.585 -15.905 1.00 52.91 101 TYR A O 1
ATOM 840 N N . HIS A 1 102 ? 28.910 -12.939 -17.686 1.00 54.53 102 HIS A N 1
ATOM 841 C CA . HIS A 1 102 ? 27.462 -13.210 -17.601 1.00 54.53 102 HIS A CA 1
ATOM 842 C C . HIS A 1 102 ? 26.945 -13.395 -16.155 1.00 54.53 102 HIS A C 1
ATOM 844 O O . HIS A 1 102 ? 25.930 -12.817 -15.762 1.00 54.53 102 HIS A O 1
ATOM 850 N N . TRP A 1 103 ? 27.673 -14.160 -15.335 1.00 52.31 103 TRP A N 1
ATOM 851 C CA . TRP A 1 103 ? 27.293 -14.452 -13.950 1.00 52.31 103 TRP A CA 1
ATOM 852 C C . TRP A 1 103 ? 27.311 -13.225 -13.035 1.00 52.31 103 TRP A C 1
ATOM 854 O O . TRP A 1 103 ? 26.495 -13.132 -12.120 1.00 52.31 103 TRP A O 1
ATOM 864 N N . PHE A 1 104 ? 28.197 -12.265 -13.297 1.00 54.84 104 PHE A N 1
ATOM 865 C CA . PHE A 1 104 ? 28.277 -11.013 -12.551 1.00 54.84 104 PHE A CA 1
ATOM 866 C C . PHE A 1 104 ? 27.041 -10.135 -12.804 1.00 54.84 104 PHE A C 1
ATOM 868 O O . PHE A 1 104 ? 26.493 -9.553 -11.869 1.00 54.84 104 PHE A O 1
ATOM 875 N N . TYR A 1 105 ? 26.532 -10.113 -14.040 1.00 55.84 105 TYR A N 1
ATOM 876 C CA . TYR A 1 105 ? 25.323 -9.362 -14.395 1.00 55.84 105 TYR A CA 1
ATOM 877 C C . TYR A 1 105 ? 24.055 -9.971 -13.786 1.00 55.84 105 TYR A C 1
ATOM 879 O O . TYR A 1 105 ? 23.241 -9.241 -13.223 1.00 55.84 105 TYR A O 1
ATOM 887 N N . LEU A 1 106 ? 23.917 -11.303 -13.799 1.00 57.25 106 LEU A N 1
ATOM 888 C CA . LEU A 1 106 ? 22.831 -11.988 -13.082 1.00 57.25 106 LEU A CA 1
ATOM 889 C C . LEU A 1 106 ? 22.852 -11.682 -11.579 1.00 57.25 106 LEU A C 1
ATOM 891 O O . LEU A 1 106 ? 21.800 -11.486 -10.972 1.00 57.25 106 LEU A O 1
ATOM 895 N N . LEU A 1 107 ? 24.046 -11.603 -10.987 1.00 61.72 107 LEU A N 1
ATOM 896 C CA . LEU A 1 107 ? 24.215 -11.282 -9.574 1.00 61.72 107 LEU A CA 1
ATOM 897 C C . LEU A 1 107 ? 23.783 -9.839 -9.264 1.00 61.72 107 LEU A C 1
ATOM 899 O O . LEU A 1 107 ? 23.092 -9.611 -8.274 1.00 61.72 107 LEU A O 1
ATOM 903 N N . ILE A 1 108 ? 24.102 -8.878 -10.136 1.00 59.97 108 ILE A N 1
ATOM 904 C CA . ILE A 1 108 ? 23.630 -7.489 -10.013 1.00 59.97 108 ILE A CA 1
ATOM 905 C C . ILE A 1 108 ? 22.102 -7.412 -10.132 1.00 59.97 108 ILE A C 1
ATOM 907 O O . ILE A 1 108 ? 21.461 -6.758 -9.309 1.00 59.97 108 ILE A O 1
ATOM 911 N N . ILE A 1 109 ? 21.499 -8.112 -11.099 1.00 62.97 109 ILE A N 1
ATOM 912 C CA . ILE A 1 109 ? 20.035 -8.164 -11.263 1.00 62.97 109 ILE A CA 1
ATOM 913 C C . ILE A 1 109 ? 19.373 -8.757 -10.013 1.00 62.97 109 ILE A C 1
ATOM 915 O O . ILE A 1 109 ? 18.386 -8.208 -9.524 1.00 62.97 109 ILE A O 1
ATOM 919 N N . LEU A 1 110 ? 19.939 -9.830 -9.450 1.00 68.25 110 LEU A N 1
ATOM 920 C CA . LEU A 1 110 ? 19.459 -10.436 -8.207 1.00 68.25 110 LEU A CA 1
ATOM 921 C C . LEU A 1 110 ? 19.528 -9.449 -7.032 1.00 68.25 110 LEU A C 1
ATOM 923 O O . LEU A 1 110 ? 18.572 -9.342 -6.264 1.00 68.25 110 LEU A O 1
ATOM 927 N N . VAL A 1 111 ? 20.624 -8.695 -6.905 1.00 68.44 111 VAL A N 1
ATOM 928 C CA . VAL A 1 111 ? 20.784 -7.669 -5.861 1.00 68.44 111 VAL A CA 1
ATOM 929 C C . VAL A 1 111 ? 19.754 -6.548 -6.025 1.00 68.44 111 VAL A C 1
ATOM 931 O O . VAL A 1 111 ? 19.120 -6.155 -5.045 1.00 68.44 111 VAL A O 1
ATOM 934 N N . ILE A 1 112 ? 19.516 -6.072 -7.250 1.00 71.88 112 ILE A N 1
ATOM 935 C CA . ILE A 1 112 ? 18.481 -5.066 -7.538 1.00 71.88 112 ILE A CA 1
ATOM 936 C C . ILE A 1 112 ? 17.090 -5.611 -7.189 1.00 71.88 112 ILE A C 1
ATOM 938 O O . ILE A 1 112 ? 16.297 -4.921 -6.548 1.00 71.88 112 ILE A O 1
ATOM 942 N N . PHE A 1 113 ? 16.800 -6.866 -7.539 1.00 67.19 113 PHE A N 1
ATOM 943 C CA . PHE A 1 113 ? 15.531 -7.514 -7.214 1.00 67.19 113 PHE A CA 1
ATOM 944 C C . PHE A 1 113 ? 15.318 -7.646 -5.699 1.00 67.19 113 PHE A C 1
ATOM 946 O O . PHE A 1 113 ? 14.235 -7.350 -5.191 1.00 67.19 113 PHE A O 1
ATOM 953 N N . LEU A 1 114 ? 16.366 -8.005 -4.952 1.00 69.38 114 LEU A N 1
ATOM 954 C CA . LEU A 1 114 ? 16.333 -8.028 -3.490 1.00 69.38 114 LEU A CA 1
ATOM 955 C C . LEU A 1 114 ? 16.077 -6.633 -2.912 1.00 69.38 114 LEU A C 1
ATOM 957 O O . LEU A 1 114 ? 15.229 -6.493 -2.031 1.00 69.38 114 LEU A O 1
ATOM 961 N N . LEU A 1 115 ? 16.731 -5.590 -3.430 1.00 72.06 115 LEU A N 1
ATOM 962 C CA . LEU A 1 115 ? 16.482 -4.205 -3.016 1.00 72.06 115 LEU A CA 1
ATOM 963 C C . LEU A 1 115 ? 15.031 -3.773 -3.282 1.00 72.06 115 LEU A C 1
ATOM 965 O O . LEU A 1 115 ? 14.439 -3.100 -2.438 1.00 72.06 115 LEU A O 1
ATOM 969 N N . ILE A 1 116 ? 14.424 -4.206 -4.394 1.00 68.19 116 ILE A N 1
ATOM 970 C CA . ILE A 1 116 ? 12.998 -3.980 -4.690 1.00 68.19 116 ILE A CA 1
ATOM 971 C C . ILE A 1 116 ? 12.116 -4.664 -3.645 1.00 68.19 116 ILE A C 1
ATOM 973 O O . ILE A 1 116 ? 11.218 -4.025 -3.095 1.00 68.19 116 ILE A O 1
ATOM 977 N N . ILE A 1 117 ? 12.375 -5.939 -3.339 1.00 67.81 117 ILE A N 1
ATOM 978 C CA . ILE A 1 117 ? 11.632 -6.678 -2.309 1.00 67.81 117 ILE A CA 1
ATOM 979 C C . ILE A 1 117 ? 11.760 -5.969 -0.958 1.00 67.81 117 ILE A C 1
ATOM 981 O O . ILE A 1 117 ? 10.749 -5.739 -0.294 1.00 67.81 117 ILE A O 1
ATOM 985 N N . 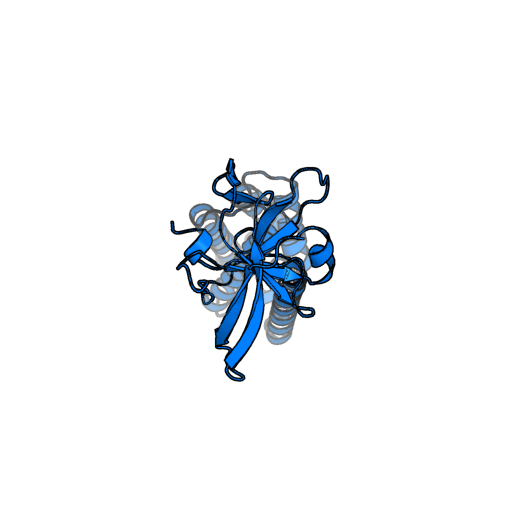PHE A 1 118 ? 12.969 -5.564 -0.563 1.00 71.12 118 PHE A N 1
ATOM 986 C CA . PHE A 1 118 ? 13.198 -4.835 0.684 1.00 71.12 118 PHE A CA 1
ATOM 987 C C . PHE A 1 118 ? 12.494 -3.477 0.703 1.00 71.12 118 PHE A C 1
ATOM 989 O O . PHE A 1 118 ? 11.872 -3.140 1.709 1.00 71.12 118 PHE A O 1
ATOM 996 N N . TYR A 1 119 ? 12.515 -2.724 -0.399 1.00 73.12 119 TYR A N 1
ATOM 997 C CA . TYR A 1 119 ? 11.774 -1.471 -0.532 1.00 73.12 119 TYR A CA 1
ATOM 998 C C . TYR A 1 119 ? 10.264 -1.690 -0.401 1.00 73.12 119 TYR A C 1
ATOM 1000 O O . TYR A 1 119 ? 9.596 -0.940 0.311 1.00 73.12 119 TYR A O 1
ATOM 1008 N N . TYR A 1 120 ? 9.714 -2.735 -1.025 1.00 64.31 120 TYR A N 1
ATOM 1009 C CA . TYR A 1 120 ? 8.308 -3.104 -0.868 1.00 64.31 120 TYR A CA 1
ATOM 1010 C C . TYR A 1 120 ? 7.997 -3.492 0.579 1.00 64.31 120 TYR A C 1
ATOM 1012 O O . TYR A 1 120 ? 7.067 -2.952 1.173 1.00 64.31 120 TYR A O 1
ATOM 1020 N N . LEU A 1 121 ? 8.793 -4.360 1.200 1.00 68.19 121 LEU A N 1
ATOM 1021 C CA . LEU A 1 121 ? 8.605 -4.723 2.604 1.00 68.19 121 LEU A CA 1
ATOM 1022 C C . LEU A 1 121 ? 8.686 -3.496 3.523 1.00 68.19 121 LEU A C 1
ATOM 1024 O O . LEU A 1 121 ? 7.872 -3.371 4.431 1.00 68.19 121 LEU A O 1
ATOM 1028 N N . TYR A 1 122 ? 9.605 -2.563 3.269 1.00 68.38 122 TYR A N 1
ATOM 1029 C CA . TYR A 1 122 ? 9.739 -1.315 4.021 1.00 68.38 122 TYR A CA 1
ATOM 1030 C C . TYR A 1 122 ? 8.535 -0.379 3.817 1.00 68.38 122 TYR A C 1
ATOM 1032 O O . TYR A 1 122 ? 7.912 0.050 4.788 1.00 68.38 122 TYR A O 1
ATOM 1040 N N . LYS A 1 123 ? 8.148 -0.113 2.564 1.00 53.91 123 LYS A N 1
ATOM 1041 C CA . LYS A 1 123 ? 7.033 0.779 2.198 1.00 53.91 123 LYS A CA 1
ATOM 1042 C C . LYS A 1 123 ? 5.679 0.244 2.668 1.00 53.91 123 LYS A C 1
ATOM 1044 O O . LYS A 1 123 ? 4.826 1.015 3.102 1.00 53.91 123 LYS A O 1
ATOM 1049 N N . TYR A 1 124 ? 5.474 -1.070 2.594 1.00 51.00 124 TYR A N 1
ATOM 1050 C CA . TYR A 1 124 ? 4.209 -1.712 2.952 1.00 51.00 124 TYR A CA 1
ATOM 1051 C C . TYR A 1 124 ? 4.143 -2.185 4.411 1.00 51.00 124 TYR A C 1
ATOM 1053 O O . TYR A 1 124 ? 3.041 -2.456 4.884 1.00 51.00 124 TYR A O 1
ATOM 1061 N N . LYS A 1 125 ? 5.251 -2.177 5.172 1.00 49.12 125 LYS A N 1
ATOM 1062 C CA . LYS A 1 125 ? 5.232 -2.377 6.638 1.00 49.12 125 LYS A CA 1
ATOM 1063 C C . LYS A 1 125 ? 4.447 -1.292 7.393 1.00 49.12 125 LYS A C 1
ATOM 1065 O O . LYS A 1 125 ? 4.020 -1.545 8.513 1.00 49.12 125 LYS A O 1
ATOM 1070 N N . GLY A 1 126 ? 4.235 -0.113 6.795 1.00 46.50 126 GLY A N 1
ATOM 1071 C CA . GLY A 1 126 ? 3.532 1.022 7.416 1.00 46.50 126 GLY A CA 1
ATOM 1072 C C . GLY A 1 126 ? 2.173 1.385 6.805 1.00 46.50 126 GLY A C 1
ATOM 1073 O O . GLY A 1 126 ? 1.511 2.302 7.291 1.00 46.50 126 GLY A O 1
ATOM 1074 N N . LEU A 1 127 ? 1.726 0.698 5.748 1.00 45.44 127 LEU A N 1
ATOM 1075 C CA . LEU A 1 127 ? 0.424 0.968 5.135 1.00 45.44 127 LEU A CA 1
ATOM 1076 C C . LEU A 1 127 ? -0.682 0.305 5.959 1.00 45.44 127 LEU A C 1
ATOM 1078 O O . LEU A 1 127 ? -1.151 -0.791 5.655 1.00 45.44 127 LEU A O 1
ATOM 1082 N N . VAL A 1 128 ? -1.136 1.023 6.987 1.00 47.12 128 VAL A N 1
ATOM 1083 C CA . VAL A 1 128 ? -2.481 0.883 7.555 1.00 47.12 128 VAL A CA 1
ATOM 1084 C C . VAL A 1 128 ? -3.452 0.899 6.372 1.00 47.12 128 VAL A C 1
ATOM 1086 O O . VAL A 1 128 ? -3.704 1.952 5.782 1.00 47.12 128 VAL A O 1
ATOM 1089 N N . LYS A 1 129 ? -3.921 -0.280 5.936 1.00 51.50 129 LYS A N 1
ATOM 1090 C CA . LYS A 1 129 ? -4.830 -0.411 4.790 1.00 51.50 129 LYS A CA 1
ATOM 1091 C C . LYS A 1 129 ? -6.038 0.479 5.077 1.00 51.50 129 LYS A C 1
ATOM 1093 O O . LYS A 1 129 ? -6.858 0.141 5.924 1.00 51.50 129 LYS A O 1
ATOM 1098 N N . LYS A 1 130 ? -6.162 1.607 4.366 1.00 51.31 130 LYS A N 1
ATOM 1099 C CA . LYS A 1 130 ? -7.253 2.592 4.521 1.00 51.31 130 LYS A CA 1
ATOM 1100 C C . LYS A 1 130 ? -8.664 1.990 4.370 1.00 51.31 130 LYS A C 1
ATOM 1102 O O . LYS A 1 130 ? -9.629 2.657 4.707 1.00 51.31 130 LYS A O 1
ATOM 1107 N N . GLY A 1 131 ? -8.791 0.751 3.882 1.00 60.50 131 GLY A N 1
ATOM 1108 C CA . GLY A 1 131 ? -10.052 -0.000 3.822 1.00 60.50 131 GLY A CA 1
ATOM 1109 C C . GLY A 1 131 ? -10.348 -0.908 5.026 1.00 60.50 131 GLY A C 1
ATOM 1110 O O . GLY A 1 131 ? -11.442 -1.452 5.094 1.00 60.50 131 GLY A O 1
ATOM 1111 N N . LEU A 1 132 ? -9.403 -1.090 5.957 1.00 71.62 132 LEU A N 1
ATOM 1112 C CA . LEU A 1 132 ? -9.577 -1.923 7.156 1.00 71.62 132 LEU A CA 1
ATOM 1113 C C . LEU A 1 132 ? -9.892 -1.113 8.411 1.00 71.62 132 LEU A C 1
ATOM 1115 O O . LEU A 1 132 ? -10.198 -1.712 9.429 1.00 71.62 132 LEU A O 1
ATOM 1119 N N . TYR A 1 133 ? -9.812 0.217 8.376 1.00 81.94 133 TYR A N 1
ATOM 1120 C CA . TYR A 1 133 ? -10.094 1.045 9.546 1.00 81.94 133 TYR A CA 1
ATOM 1121 C C . TYR A 1 133 ? -11.249 1.998 9.275 1.00 81.94 133 TYR A C 1
ATOM 1123 O O . TYR A 1 133 ? -11.239 2.740 8.294 1.00 81.94 133 TYR A O 1
ATOM 1131 N N . TYR A 1 134 ? -12.222 1.993 10.177 1.00 86.62 134 TYR A N 1
ATOM 1132 C CA . TYR A 1 134 ? -13.341 2.921 10.188 1.00 86.62 134 TYR A CA 1
ATOM 1133 C C . TYR A 1 134 ? -13.060 4.028 11.192 1.00 86.62 134 TYR A C 1
ATOM 1135 O O . TYR A 1 134 ? -12.736 3.772 12.352 1.00 86.62 134 TYR A O 1
ATOM 1143 N N . GLU A 1 135 ? -13.192 5.273 10.745 1.00 90.31 135 GLU A N 1
ATOM 1144 C CA . GLU A 1 135 ? -13.123 6.412 11.650 1.00 90.31 135 GLU A CA 1
ATOM 1145 C C . GLU A 1 135 ? -14.400 6.462 12.497 1.00 90.31 135 GLU A C 1
ATOM 1147 O O . GLU A 1 135 ? -15.509 6.390 11.967 1.00 90.31 135 GLU A O 1
ATOM 1152 N N . ALA A 1 136 ? -14.257 6.623 13.808 1.00 89.69 136 ALA A N 1
ATOM 1153 C CA . ALA A 1 136 ? -15.361 6.846 14.726 1.00 89.69 136 ALA A CA 1
ATOM 1154 C C . ALA A 1 136 ? -15.097 8.053 15.633 1.00 89.69 136 ALA A C 1
ATOM 1156 O O . ALA A 1 136 ? -13.956 8.466 15.842 1.00 89.69 136 ALA A O 1
ATOM 1157 N N . LYS A 1 137 ? -16.162 8.639 16.178 1.00 90.88 137 LYS A N 1
ATOM 1158 C CA . LYS A 1 137 ? -16.095 9.758 17.121 1.00 90.88 137 LYS A CA 1
ATOM 1159 C C . LYS A 1 137 ? -17.100 9.584 18.250 1.00 90.88 137 LYS A C 1
ATOM 1161 O O . LYS A 1 137 ? -18.218 9.112 18.041 1.00 90.88 137 LYS A O 1
ATOM 1166 N N . LEU A 1 138 ? -16.699 10.029 19.433 1.00 86.25 138 LEU A N 1
ATOM 1167 C CA . LEU A 1 138 ? -17.574 10.191 20.589 1.00 86.25 138 LEU A CA 1
ATOM 1168 C C . LEU A 1 138 ? -18.160 11.608 20.572 1.00 86.25 138 LEU A C 1
ATOM 1170 O O . LEU A 1 138 ? -17.437 12.574 20.319 1.00 86.25 138 LEU A O 1
ATOM 1174 N N . LYS A 1 139 ? -19.461 11.757 20.835 1.00 79.81 139 LYS A N 1
ATOM 1175 C CA . LYS A 1 139 ? -20.101 13.077 20.954 1.00 79.81 139 LYS A CA 1
ATOM 1176 C C . LYS A 1 139 ? -19.410 13.874 22.061 1.00 79.81 139 LYS A C 1
ATOM 1178 O O . LYS A 1 139 ? -19.186 13.356 23.148 1.00 79.81 139 LYS A O 1
ATOM 1183 N N . GLY A 1 140 ? -19.060 15.127 21.776 1.00 70.69 140 GLY A N 1
ATOM 1184 C CA . GLY A 1 140 ? -18.360 15.990 22.734 1.00 70.69 140 GLY A CA 1
ATOM 1185 C C . GLY A 1 140 ? -16.860 15.706 22.885 1.00 70.69 140 GLY A C 1
ATOM 1186 O O . GLY A 1 140 ? -16.203 16.380 23.670 1.00 70.69 140 GLY A O 1
ATOM 1187 N N . SER A 1 141 ? -16.290 14.761 22.126 1.00 74.38 141 SER A N 1
ATOM 1188 C CA . SER A 1 141 ? -14.841 14.561 22.054 1.00 74.38 141 SER A CA 1
ATOM 1189 C C . SER A 1 141 ? -14.285 15.066 20.725 1.00 74.38 141 SER A C 1
ATOM 1191 O O . SER A 1 141 ? -14.774 14.698 19.659 1.00 74.38 141 SER A O 1
ATOM 1193 N N . ALA A 1 142 ? -13.210 15.856 20.778 1.00 72.00 142 ALA A N 1
ATOM 1194 C CA . ALA A 1 142 ? -12.419 16.197 19.593 1.00 72.00 142 ALA A CA 1
ATOM 1195 C C . ALA A 1 142 ? -11.609 14.996 19.062 1.00 72.00 142 ALA A C 1
ATOM 1197 O O . ALA A 1 142 ? -11.048 15.050 17.968 1.00 72.00 142 ALA A O 1
ATOM 1198 N N . LYS A 1 143 ? -11.524 13.905 19.837 1.00 80.38 143 LYS A N 1
ATOM 1199 C CA . LYS A 1 143 ? -10.703 12.746 19.502 1.00 80.38 143 LYS A CA 1
ATOM 1200 C C . LYS A 1 143 ? -11.422 11.837 18.507 1.00 80.38 143 LYS A C 1
ATOM 1202 O O . LYS A 1 143 ? -12.523 11.350 18.763 1.00 80.38 143 LYS A O 1
ATOM 1207 N N . LYS A 1 144 ? -10.744 11.571 17.394 1.00 88.00 144 LYS A N 1
ATOM 1208 C CA . LYS A 1 144 ? -11.112 10.536 16.427 1.00 88.00 144 LYS A CA 1
ATOM 1209 C C . LYS A 1 144 ? -10.533 9.192 16.861 1.00 88.00 144 LYS A C 1
ATOM 1211 O O . LYS A 1 144 ? -9.427 9.136 17.397 1.00 88.00 144 LYS A O 1
ATOM 1216 N N . LEU A 1 145 ? -11.297 8.136 16.633 1.00 89.44 145 LEU A N 1
ATOM 1217 C CA . LEU A 1 145 ? -10.958 6.747 16.918 1.00 89.44 145 LEU A CA 1
ATOM 1218 C C . LEU A 1 145 ? -10.832 5.997 15.597 1.00 89.44 145 LEU A C 1
ATOM 1220 O O . LEU A 1 145 ? -11.613 6.250 14.680 1.00 89.44 145 LEU A O 1
ATOM 1224 N N . PHE A 1 146 ? -9.902 5.051 15.514 1.00 89.69 146 PHE A N 1
ATOM 1225 C CA . PHE A 1 146 ? -9.760 4.192 14.338 1.00 89.69 146 PHE A CA 1
ATOM 1226 C C . PHE A 1 146 ? -10.092 2.743 14.694 1.00 89.69 146 PHE A C 1
ATOM 1228 O O . PHE A 1 146 ? -9.316 2.051 15.351 1.00 89.69 146 PHE A O 1
ATOM 1235 N N . LEU A 1 147 ? -11.267 2.285 14.265 1.00 89.94 147 LEU A N 1
ATOM 1236 C CA . LEU A 1 147 ? -11.768 0.941 14.537 1.00 89.94 147 LEU A CA 1
ATOM 1237 C C . LEU A 1 147 ? -11.332 -0.018 13.437 1.00 89.94 147 LEU A C 1
ATOM 1239 O O . LEU A 1 147 ? -11.643 0.213 12.273 1.00 89.94 147 LEU A O 1
ATOM 1243 N N . TYR A 1 148 ? -10.654 -1.098 13.801 1.00 88.94 148 TYR A N 1
ATOM 1244 C CA . TYR A 1 148 ? -10.276 -2.147 12.861 1.00 88.94 148 TYR A CA 1
ATOM 1245 C C . TYR A 1 148 ? -11.496 -2.984 12.457 1.00 88.94 148 TYR A C 1
ATOM 1247 O O . TYR A 1 148 ? -12.226 -3.465 13.321 1.00 88.94 148 TYR A O 1
ATOM 1255 N N . LEU A 1 149 ? -11.715 -3.170 11.158 1.00 86.75 149 LEU A N 1
ATOM 1256 C CA . LEU A 1 149 ? -12.740 -4.047 10.611 1.00 86.75 149 LEU A CA 1
ATOM 1257 C C . LEU A 1 149 ? -12.279 -5.498 10.708 1.00 86.75 149 LEU A C 1
ATOM 1259 O O . LEU A 1 149 ? -11.402 -5.934 9.962 1.00 86.75 149 LEU A O 1
ATOM 1263 N N . ASP A 1 150 ? -12.937 -6.248 11.581 1.00 85.81 150 ASP A N 1
ATOM 1264 C CA . ASP A 1 150 ? -12.819 -7.695 11.656 1.00 85.81 150 ASP A CA 1
ATOM 1265 C C . ASP A 1 150 ? -14.040 -8.340 10.995 1.00 85.81 150 ASP A C 1
ATOM 1267 O O . ASP A 1 150 ? -15.149 -8.344 11.532 1.00 85.81 150 ASP A O 1
ATOM 1271 N N . THR A 1 151 ? -13.840 -8.895 9.801 1.00 79.12 151 THR A N 1
ATOM 1272 C CA . THR A 1 151 ? -14.914 -9.548 9.045 1.00 79.12 151 THR A CA 1
ATOM 1273 C C . THR A 1 151 ? -15.405 -10.848 9.678 1.00 79.12 151 THR A C 1
ATOM 1275 O O . THR A 1 151 ? -16.511 -11.287 9.366 1.00 79.12 151 THR A O 1
ATOM 1278 N N . GLY A 1 152 ? -14.611 -11.463 10.559 1.00 77.25 152 GLY A N 1
ATOM 1279 C CA . GLY A 1 152 ? -15.016 -12.639 11.329 1.00 77.25 152 GLY A CA 1
ATOM 1280 C C . GLY A 1 152 ? -15.879 -12.290 12.543 1.00 77.25 152 GLY A C 1
ATOM 1281 O O . GLY A 1 152 ? -16.618 -13.141 13.035 1.00 77.25 152 GLY A O 1
ATOM 1282 N N . ASN A 1 153 ? -15.838 -11.038 13.003 1.00 80.31 153 ASN A N 1
ATOM 1283 C CA . ASN A 1 153 ? -16.583 -10.600 14.172 1.00 80.31 153 ASN A CA 1
ATOM 1284 C C . ASN A 1 153 ? -18.065 -10.346 13.828 1.00 80.31 153 ASN A C 1
ATOM 1286 O O . ASN A 1 153 ? -18.409 -9.441 13.062 1.00 80.31 153 ASN A O 1
ATOM 1290 N N . LYS A 1 154 ? -18.948 -11.155 14.424 1.00 83.56 154 LYS A N 1
ATOM 1291 C CA . LYS A 1 154 ? -20.415 -11.048 14.342 1.00 83.56 154 LYS A CA 1
ATOM 1292 C C . LYS A 1 154 ? -21.047 -11.080 15.737 1.00 83.56 154 LYS A C 1
ATOM 1294 O O . LYS A 1 154 ? -21.976 -11.842 15.983 1.00 83.56 154 LYS A O 1
ATOM 1299 N N . LEU A 1 155 ? -20.506 -10.303 16.672 1.00 86.75 155 LEU A N 1
ATOM 1300 C CA . LEU A 1 155 ? -21.000 -10.276 18.049 1.00 86.75 155 LEU A CA 1
ATOM 1301 C C . LEU A 1 155 ? -22.314 -9.503 18.171 1.00 86.75 155 LEU A C 1
ATOM 1303 O O . LEU A 1 155 ? -22.392 -8.332 17.793 1.00 86.75 155 LEU A O 1
ATOM 1307 N N . PHE A 1 156 ? -23.314 -10.145 18.762 1.00 86.56 156 PHE A N 1
ATOM 1308 C CA . PHE A 1 156 ? -24.584 -9.536 19.133 1.00 86.56 156 PHE A CA 1
ATOM 1309 C C . PHE A 1 156 ? -24.781 -9.633 20.643 1.00 86.56 156 PHE A C 1
ATOM 1311 O O . PHE A 1 156 ? -24.276 -10.554 21.283 1.00 86.56 156 PHE A O 1
ATOM 1318 N N . ASP A 1 157 ? -25.485 -8.662 21.211 1.00 85.25 157 ASP A N 1
ATOM 1319 C CA . ASP A 1 157 ? -25.920 -8.724 22.599 1.00 85.25 157 ASP A CA 1
ATOM 1320 C C . ASP A 1 157 ? -27.171 -9.603 22.758 1.00 85.25 157 ASP A C 1
ATOM 1322 O O . ASP A 1 157 ? -27.761 -10.082 21.786 1.00 85.25 157 ASP A O 1
ATOM 1326 N N . ASN A 1 158 ? -27.624 -9.765 24.002 1.00 84.56 158 ASN A N 1
ATOM 1327 C CA . ASN A 1 158 ? -28.820 -10.549 24.329 1.00 84.56 158 ASN A CA 1
ATOM 1328 C C . ASN A 1 158 ? -30.117 -9.973 23.715 1.00 84.56 158 ASN A C 1
ATOM 1330 O O . ASN A 1 158 ? -31.146 -10.643 23.712 1.00 84.56 158 ASN A O 1
ATOM 1334 N N . LYS A 1 159 ? -30.084 -8.738 23.193 1.00 84.62 159 LYS A N 1
ATOM 1335 C CA . LYS A 1 159 ? -31.196 -8.049 22.515 1.00 84.62 159 LYS A CA 1
ATOM 1336 C C . LYS A 1 159 ? -31.004 -8.006 20.994 1.00 84.62 159 LYS A C 1
ATOM 1338 O O . LYS A 1 159 ? -31.690 -7.243 20.315 1.00 84.62 159 LYS A O 1
ATOM 1343 N N . ASN A 1 160 ? -30.083 -8.811 20.460 1.00 85.88 160 ASN A N 1
ATOM 1344 C CA . ASN A 1 160 ? -29.739 -8.894 19.044 1.00 85.88 160 ASN A CA 1
ATOM 1345 C C . ASN A 1 160 ? -29.246 -7.568 18.423 1.00 85.88 160 ASN A C 1
ATOM 1347 O O . ASN A 1 160 ? -29.407 -7.313 17.229 1.00 85.88 160 ASN A O 1
ATOM 1351 N N . ARG A 1 161 ? -28.633 -6.698 19.226 1.00 86.62 161 ARG A N 1
ATOM 1352 C CA . ARG A 1 161 ? -27.947 -5.485 18.772 1.00 86.62 161 ARG A CA 1
ATOM 1353 C C . ARG A 1 161 ? -26.477 -5.793 18.539 1.00 86.62 161 ARG A C 1
ATOM 1355 O O . ARG A 1 161 ? -25.860 -6.531 19.301 1.00 86.62 161 ARG A O 1
ATOM 1362 N N . ALA A 1 162 ? -25.899 -5.204 17.496 1.00 88.94 162 ALA A N 1
ATOM 1363 C CA . ALA A 1 162 ? -24.484 -5.388 17.197 1.00 88.94 162 ALA A CA 1
ATOM 1364 C C . ALA A 1 162 ? -23.593 -4.886 18.348 1.00 88.94 162 ALA A C 1
ATOM 1366 O O . ALA A 1 162 ? -23.910 -3.889 19.002 1.00 88.94 162 ALA A O 1
ATOM 1367 N N . VAL A 1 163 ? -22.466 -5.564 18.565 1.00 90.00 163 VAL A N 1
ATOM 1368 C CA . VAL A 1 163 ? -21.495 -5.240 19.615 1.00 90.00 163 VAL A CA 1
ATOM 1369 C C . VAL A 1 163 ? -20.174 -4.789 18.996 1.00 90.00 163 VAL A C 1
ATOM 1371 O O . VAL A 1 163 ? -19.625 -5.454 18.119 1.00 90.00 163 VAL A O 1
ATOM 1374 N N . ILE A 1 164 ? -19.640 -3.666 19.478 1.00 91.44 164 ILE A N 1
ATOM 1375 C CA . ILE A 1 164 ? -18.301 -3.165 19.129 1.00 91.44 164 ILE A CA 1
ATOM 1376 C C . ILE A 1 164 ? -17.356 -3.398 20.306 1.00 91.44 164 ILE A C 1
ATOM 1378 O O . ILE A 1 164 ? -17.738 -3.247 21.466 1.00 91.44 164 ILE A O 1
ATOM 1382 N N . ILE A 1 165 ? -16.100 -3.723 20.010 1.00 91.75 165 ILE A N 1
ATOM 1383 C CA . ILE A 1 165 ? -15.052 -3.864 21.024 1.00 91.75 165 ILE A CA 1
ATOM 1384 C C . ILE A 1 165 ? -14.235 -2.579 21.040 1.00 91.75 165 ILE A C 1
ATOM 1386 O O . ILE A 1 165 ? -13.671 -2.206 20.018 1.00 91.75 165 ILE A O 1
ATOM 1390 N N . LEU A 1 166 ? -14.132 -1.899 22.175 1.00 91.88 166 LEU A N 1
ATOM 1391 C CA . LEU A 1 166 ? -13.262 -0.733 22.329 1.00 91.88 166 LEU A CA 1
ATOM 1392 C C . LEU A 1 166 ? -12.113 -1.029 23.287 1.00 91.88 166 LEU A C 1
ATOM 1394 O O . LEU A 1 166 ? -12.192 -1.912 24.141 1.00 91.88 166 LEU A O 1
ATOM 1398 N N . ASN A 1 167 ? -11.034 -0.255 23.173 1.00 91.62 167 ASN A N 1
ATOM 1399 C CA . ASN A 1 167 ? -9.989 -0.296 24.187 1.00 91.62 167 ASN A CA 1
ATOM 1400 C C . ASN A 1 167 ? -10.540 0.205 25.534 1.00 91.62 167 ASN A C 1
ATOM 1402 O O . ASN A 1 167 ? -11.231 1.228 25.590 1.00 91.62 167 ASN A O 1
ATOM 1406 N N . LYS A 1 168 ? -10.196 -0.481 26.627 1.00 89.75 168 LYS A N 1
ATOM 1407 C CA . LYS A 1 168 ? -10.624 -0.154 27.998 1.00 89.75 168 LYS A CA 1
ATOM 1408 C C . LYS A 1 168 ? -10.326 1.283 28.430 1.00 89.75 168 LYS A C 1
ATOM 1410 O O . LYS A 1 168 ? -11.088 1.847 29.210 1.00 89.75 168 LYS A O 1
ATOM 1415 N N . LYS A 1 169 ? -9.317 1.947 27.852 1.00 89.31 169 LYS A N 1
ATOM 1416 C CA . LYS A 1 169 ? -9.041 3.384 28.068 1.00 89.31 169 LYS A CA 1
ATOM 1417 C C . LYS A 1 169 ? -10.234 4.297 27.732 1.00 89.31 169 LYS A C 1
ATOM 1419 O O . LYS A 1 169 ? -10.310 5.421 28.228 1.00 89.31 169 LYS A O 1
ATOM 1424 N N . TYR A 1 170 ? -11.170 3.830 26.902 1.00 87.75 170 TYR A N 1
ATOM 1425 C CA . TYR A 1 170 ? -12.389 4.554 26.534 1.00 87.75 170 TYR A CA 1
ATOM 1426 C C . TYR A 1 170 ? -13.596 4.236 27.420 1.00 87.75 170 TYR A C 1
ATOM 1428 O O . TYR A 1 170 ? -14.608 4.922 27.311 1.00 87.75 170 TYR A O 1
ATOM 1436 N N . MET A 1 171 ? -13.492 3.270 28.335 1.00 87.19 171 MET A N 1
ATOM 1437 C CA . MET A 1 171 ? -14.590 2.833 29.204 1.00 87.19 171 MET A CA 1
ATOM 1438 C C . MET A 1 171 ? -15.207 3.973 30.019 1.00 87.19 171 MET A C 1
ATOM 1440 O O . MET A 1 171 ? -16.418 4.022 30.193 1.00 87.19 171 MET A O 1
ATOM 1444 N N . ARG A 1 172 ? -14.400 4.959 30.427 1.00 84.31 172 ARG A N 1
ATOM 1445 C CA . ARG A 1 172 ? -14.862 6.155 31.156 1.00 84.31 172 ARG A CA 1
ATOM 1446 C C . ARG A 1 172 ? -15.934 6.979 30.431 1.00 84.31 172 ARG A C 1
ATOM 1448 O O . ARG A 1 172 ? -16.633 7.750 31.073 1.00 84.31 172 ARG A O 1
ATOM 1455 N N . TYR A 1 173 ? -16.043 6.849 29.107 1.00 82.19 173 TYR A N 1
ATOM 1456 C CA . TYR A 1 173 ? -17.044 7.556 28.303 1.00 82.19 173 TYR A CA 1
ATOM 1457 C C . TYR A 1 173 ? -18.391 6.818 28.240 1.00 82.19 173 TYR A C 1
ATOM 1459 O O . TYR A 1 173 ? -19.338 7.331 27.649 1.00 82.19 173 TYR A O 1
ATOM 1467 N N . PHE A 1 174 ? -18.485 5.629 28.841 1.00 85.19 174 PHE A N 1
ATOM 1468 C CA . PHE A 1 174 ? -19.654 4.759 28.798 1.00 85.19 174 PHE A CA 1
ATOM 1469 C C . PHE A 1 174 ? -20.074 4.389 30.221 1.00 85.19 174 PHE A C 1
ATOM 1471 O O . PHE A 1 174 ? -19.478 3.532 30.867 1.00 85.19 174 PHE A O 1
ATOM 1478 N N . THR A 1 175 ? -21.104 5.061 30.731 1.00 76.12 175 THR A N 1
ATOM 1479 C CA . THR A 1 175 ? -21.532 4.936 32.135 1.00 76.12 175 THR A CA 1
ATOM 1480 C C . THR A 1 175 ? -22.705 3.981 32.337 1.00 76.12 175 THR A C 1
ATOM 1482 O O . THR A 1 175 ? -22.917 3.495 33.445 1.00 76.12 175 THR A O 1
ATOM 1485 N N . ILE A 1 176 ? -23.455 3.676 31.276 1.00 83.12 176 ILE A N 1
ATOM 1486 C CA . ILE A 1 176 ? -24.650 2.831 31.341 1.00 83.12 176 ILE A CA 1
ATOM 1487 C C . ILE A 1 176 ? -24.244 1.383 31.067 1.00 83.12 176 ILE A C 1
ATOM 1489 O O . ILE A 1 176 ? -24.050 1.004 29.911 1.00 83.12 176 ILE A O 1
ATOM 1493 N N . LYS A 1 177 ? -24.107 0.593 32.135 1.00 84.62 177 LYS A N 1
ATOM 1494 C CA . LYS A 1 177 ? -23.968 -0.867 32.050 1.00 84.62 177 LYS A CA 1
ATOM 1495 C C . LYS A 1 177 ? -25.295 -1.481 31.607 1.00 84.62 177 LYS A C 1
ATOM 1497 O O . LYS A 1 177 ? -26.352 -1.043 32.052 1.00 84.62 177 LYS A O 1
ATOM 1502 N N . GLU A 1 178 ? -25.220 -2.481 30.745 1.00 83.75 178 GLU A N 1
ATOM 1503 C CA . GLU A 1 178 ? -26.355 -3.313 30.356 1.00 83.75 178 GLU A CA 1
ATOM 1504 C C . GLU A 1 178 ? -26.137 -4.724 30.918 1.00 83.75 178 GLU A C 1
ATOM 1506 O O . GLU A 1 178 ? -26.009 -4.882 32.131 1.00 83.75 178 GLU A O 1
ATOM 1511 N N . ASP A 1 179 ? -26.053 -5.734 30.056 1.00 82.38 179 ASP A N 1
ATOM 1512 C CA . ASP A 1 179 ? -26.009 -7.137 30.454 1.00 82.38 179 ASP A CA 1
ATOM 1513 C C . ASP A 1 179 ? -24.603 -7.737 30.315 1.00 82.38 179 ASP A C 1
ATOM 1515 O O . ASP A 1 179 ? -23.720 -7.185 29.646 1.00 82.38 179 ASP A O 1
ATOM 1519 N N . LEU A 1 180 ? -24.404 -8.904 30.930 1.00 85.62 180 LEU A N 1
ATOM 1520 C CA . LEU A 1 180 ? -23.281 -9.786 30.618 1.00 85.62 180 LEU A CA 1
ATOM 1521 C C . LEU A 1 180 ? -23.548 -10.470 29.272 1.00 85.6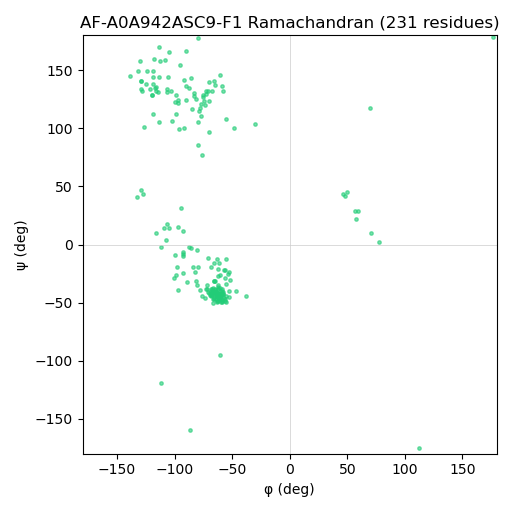2 180 LEU A C 1
ATOM 1523 O O . LEU A 1 180 ? -24.573 -11.132 29.101 1.00 85.62 180 LEU A O 1
ATOM 1527 N N . ILE A 1 181 ? -22.617 -10.312 28.335 1.00 84.06 181 ILE A N 1
ATOM 1528 C CA . ILE A 1 181 ? -22.648 -10.953 27.019 1.00 84.06 181 ILE A CA 1
ATOM 1529 C C . ILE A 1 181 ? -21.597 -12.058 27.001 1.00 84.06 181 ILE A C 1
ATOM 1531 O O . ILE A 1 181 ? -20.456 -11.854 27.422 1.00 84.06 181 ILE A O 1
ATOM 1535 N N . GLU A 1 182 ? -21.978 -13.227 26.499 1.00 82.12 182 GLU A N 1
ATOM 1536 C CA . GLU A 1 182 ? -21.045 -14.318 26.247 1.00 82.12 182 GLU A CA 1
ATOM 1537 C C . GLU A 1 182 ? -20.350 -14.129 24.896 1.00 82.12 182 GLU A C 1
ATOM 1539 O O . GLU A 1 182 ? -20.977 -13.918 23.860 1.00 82.12 182 GLU A O 1
ATOM 1544 N N . ILE A 1 183 ? -19.024 -14.180 24.918 1.00 79.69 183 ILE A N 1
ATOM 1545 C CA . ILE A 1 183 ? -18.157 -13.973 23.767 1.00 79.69 183 ILE A CA 1
ATOM 1546 C C . ILE A 1 183 ? -17.373 -15.248 23.550 1.00 79.69 183 ILE A C 1
ATOM 1548 O O . ILE A 1 183 ? -16.480 -15.588 24.332 1.00 79.69 183 ILE A O 1
ATOM 1552 N N . ASN A 1 184 ? -17.679 -15.905 22.442 1.00 76.44 184 ASN A N 1
ATOM 1553 C CA . ASN A 1 184 ? -16.954 -17.077 21.994 1.00 76.44 184 ASN A CA 1
ATOM 1554 C C . ASN A 1 184 ? -15.728 -16.634 21.202 1.00 76.44 184 ASN A C 1
ATOM 1556 O O . ASN A 1 184 ? -15.833 -15.985 20.162 1.00 76.44 184 ASN A O 1
ATOM 1560 N N . THR A 1 185 ? -14.557 -16.975 21.723 1.00 71.06 185 THR A N 1
ATOM 1561 C CA . THR A 1 185 ? -13.268 -16.771 21.065 1.00 71.06 185 THR A CA 1
ATOM 1562 C C . THR A 1 185 ? -12.647 -18.121 20.722 1.00 71.06 185 THR A C 1
ATOM 1564 O O . THR A 1 185 ? -13.099 -19.160 21.197 1.00 71.06 185 THR A O 1
ATOM 1567 N N . ILE A 1 186 ? -11.569 -18.112 19.934 1.00 69.19 186 ILE A N 1
ATOM 1568 C CA . ILE A 1 186 ? -10.784 -19.323 19.630 1.00 69.19 186 ILE A CA 1
ATOM 1569 C C . ILE A 1 186 ? -10.282 -19.999 20.922 1.00 69.19 186 ILE A C 1
ATOM 1571 O O . ILE A 1 186 ? -10.153 -21.216 20.973 1.00 69.19 186 ILE A O 1
ATOM 1575 N N . ASN A 1 187 ? -10.073 -19.218 21.986 1.00 69.81 187 ASN A N 1
ATOM 1576 C CA . ASN A 1 187 ? -9.570 -19.692 23.275 1.00 69.81 187 ASN A CA 1
ATOM 1577 C C . ASN A 1 187 ? -10.691 -20.053 24.271 1.00 69.81 187 ASN A C 1
ATOM 1579 O O . ASN A 1 187 ? -10.413 -20.237 25.453 1.00 69.81 187 ASN A O 1
ATOM 1583 N N . GLY A 1 188 ? -11.948 -20.129 23.818 1.00 75.38 188 GLY A N 1
ATOM 1584 C CA . GLY A 1 188 ? -13.114 -20.463 24.641 1.00 75.38 188 GLY A CA 1
ATOM 1585 C C . GLY A 1 188 ? -14.098 -19.308 24.843 1.00 75.38 188 GLY A C 1
ATOM 1586 O O . GLY A 1 188 ? -13.963 -18.228 24.251 1.00 75.38 188 GLY A O 1
ATOM 1587 N N . SER A 1 189 ? -15.119 -19.557 25.667 1.00 79.56 189 SER A N 1
ATOM 1588 C CA . SER A 1 189 ? -16.171 -18.595 25.999 1.00 79.56 189 SER A CA 1
ATOM 1589 C C . SER A 1 189 ? -15.772 -17.716 27.185 1.00 79.56 189 SER A C 1
ATOM 1591 O O . SER A 1 189 ? -15.249 -18.176 28.198 1.00 79.56 189 SER A O 1
ATOM 1593 N N . THR A 1 190 ? -16.006 -16.411 27.061 1.00 82.94 190 THR A N 1
ATOM 1594 C CA . THR A 1 190 ? -15.797 -15.440 28.145 1.00 82.94 190 THR A CA 1
ATOM 1595 C C . THR A 1 190 ? -17.040 -14.585 28.309 1.00 82.94 190 THR A C 1
ATOM 1597 O O . THR A 1 190 ? -17.660 -14.215 27.317 1.00 82.94 190 THR A O 1
ATOM 1600 N N . ARG A 1 191 ? -17.423 -14.262 29.547 1.00 84.50 191 ARG A N 1
ATOM 1601 C CA . ARG A 1 191 ? -18.533 -13.338 29.813 1.00 84.50 191 ARG A CA 1
ATOM 1602 C C . ARG A 1 191 ? -17.983 -11.947 30.080 1.00 84.50 191 ARG A C 1
ATOM 1604 O O . ARG A 1 191 ? -17.199 -11.770 31.005 1.00 84.50 191 ARG A O 1
ATOM 1611 N N . GLU A 1 192 ? -18.411 -10.976 29.286 1.00 85.56 192 GLU A N 1
ATOM 1612 C CA . GLU A 1 192 ? -17.993 -9.579 29.404 1.00 85.56 192 GLU A CA 1
ATOM 1613 C C . GLU A 1 192 ? -19.198 -8.682 29.687 1.00 85.56 192 GLU A C 1
ATOM 1615 O O . GLU A 1 192 ? -20.295 -8.905 29.175 1.00 85.56 192 GLU A O 1
ATOM 1620 N N . VAL A 1 193 ? -18.997 -7.641 30.496 1.00 88.44 193 VAL A N 1
ATOM 1621 C CA . VAL A 1 193 ? -20.041 -6.641 30.754 1.00 88.44 193 VAL A CA 1
ATOM 1622 C C . VAL A 1 193 ? -20.163 -5.727 29.542 1.00 88.44 193 VAL A C 1
ATOM 1624 O O . VAL A 1 193 ? -19.177 -5.145 29.084 1.00 88.44 193 VAL A O 1
ATOM 1627 N N . SER A 1 194 ? -21.386 -5.572 29.050 1.00 90.50 194 SER A N 1
ATOM 1628 C CA . SER A 1 194 ? -21.701 -4.659 27.959 1.00 90.50 194 SER A CA 1
ATOM 1629 C C . SER A 1 194 ? -22.199 -3.306 28.447 1.00 90.50 194 SER A C 1
ATOM 1631 O O . SER A 1 194 ? -22.719 -3.158 29.555 1.00 90.50 194 SER A O 1
ATOM 1633 N N . TYR A 1 195 ? -22.005 -2.299 27.604 1.00 90.00 195 TYR A N 1
ATOM 1634 C CA . TYR A 1 195 ? -22.348 -0.914 27.878 1.00 90.00 195 TYR A CA 1
ATOM 1635 C C . TYR A 1 195 ? -23.166 -0.335 26.733 1.00 90.00 195 TYR A C 1
ATOM 1637 O O . TYR A 1 195 ? -22.866 -0.566 25.559 1.00 90.00 195 TYR A O 1
ATOM 1645 N N . GLN A 1 196 ? -24.167 0.475 27.068 1.00 84.25 196 GLN A N 1
ATOM 1646 C CA . GLN A 1 196 ? -25.005 1.115 26.065 1.00 84.25 196 GLN A CA 1
ATOM 1647 C C . GLN A 1 196 ? -24.237 2.213 25.320 1.00 84.25 196 GLN A C 1
ATOM 1649 O O . GLN A 1 196 ? -23.650 3.116 25.922 1.00 84.25 196 GLN A O 1
ATOM 1654 N N . CYS A 1 197 ? -24.327 2.199 23.991 1.00 80.88 197 CYS A N 1
ATOM 1655 C CA . CYS A 1 197 ? -23.737 3.217 23.137 1.00 80.88 197 CYS A CA 1
ATOM 1656 C C . CYS A 1 197 ? -24.779 4.286 22.758 1.00 80.88 197 CYS A C 1
ATOM 1658 O O . CYS A 1 197 ? -25.607 4.064 21.877 1.00 80.88 197 CYS A O 1
ATOM 1660 N N . ARG A 1 198 ? -24.792 5.451 23.426 1.00 70.88 198 ARG A N 1
ATOM 1661 C CA . ARG A 1 198 ? -25.727 6.549 23.077 1.00 70.88 198 ARG A CA 1
ATOM 1662 C C . ARG A 1 198 ? -25.103 7.638 22.209 1.00 70.88 198 ARG A C 1
ATOM 1664 O O . ARG A 1 198 ? -25.825 8.272 21.443 1.00 70.88 198 ARG A O 1
ATOM 1671 N N . ASP A 1 199 ? -23.790 7.820 22.276 1.00 83.44 199 ASP A N 1
ATOM 1672 C CA . ASP A 1 199 ? -23.105 9.005 21.750 1.00 83.44 199 ASP A CA 1
ATOM 1673 C C . ASP A 1 199 ? -21.869 8.656 20.910 1.00 83.44 199 ASP A C 1
ATOM 1675 O O . ASP A 1 199 ? -20.830 9.311 20.980 1.00 83.44 199 ASP A O 1
ATOM 1679 N N . PHE A 1 200 ? -21.986 7.621 20.083 1.00 88.56 200 PHE A N 1
ATOM 1680 C CA . PHE A 1 200 ? -20.910 7.133 19.227 1.00 88.56 200 PHE A CA 1
ATOM 1681 C C . PHE A 1 200 ? -21.323 7.175 17.764 1.00 88.56 200 PHE A C 1
ATOM 1683 O O . PHE A 1 200 ? -22.426 6.763 17.403 1.00 88.56 200 PHE A O 1
ATOM 1690 N N . TYR A 1 201 ? -20.437 7.683 16.918 1.00 90.50 201 TYR A N 1
ATOM 1691 C CA . TYR A 1 201 ? -20.701 7.871 15.500 1.00 90.50 201 TYR A CA 1
ATOM 1692 C C . TYR A 1 201 ? -19.584 7.253 14.681 1.00 90.50 201 TYR A C 1
ATOM 1694 O O . TYR A 1 201 ? -18.416 7.507 14.957 1.00 90.50 201 TYR A O 1
ATOM 1702 N N . ILE A 1 202 ? -19.941 6.507 13.643 1.00 89.25 202 ILE A N 1
ATOM 1703 C CA . ILE A 1 202 ? -19.002 5.801 12.770 1.00 89.25 202 ILE A CA 1
ATOM 1704 C C . ILE A 1 202 ? -19.124 6.393 11.371 1.00 89.25 202 ILE A C 1
ATOM 1706 O O . ILE A 1 202 ? -20.229 6.594 10.866 1.00 89.25 202 ILE A O 1
ATOM 1710 N N . LEU A 1 203 ? -17.995 6.721 10.752 1.00 87.88 203 LEU A N 1
ATOM 1711 C CA . LEU A 1 203 ? -17.943 7.250 9.399 1.00 87.88 203 LEU A CA 1
ATOM 1712 C C . LEU A 1 203 ? -18.075 6.101 8.394 1.00 87.88 203 LEU A C 1
ATOM 1714 O O . LEU A 1 203 ? -17.125 5.360 8.155 1.00 87.88 203 LEU A O 1
ATOM 1718 N N . ILE A 1 204 ? -19.244 5.983 7.768 1.00 81.81 204 ILE A N 1
ATOM 1719 C CA . ILE A 1 204 ? -19.540 4.992 6.729 1.00 81.81 204 ILE A CA 1
ATOM 1720 C C . ILE A 1 204 ? -19.907 5.741 5.449 1.00 81.81 204 ILE A C 1
ATOM 1722 O O . ILE A 1 204 ? -20.738 6.646 5.469 1.00 81.81 204 ILE A O 1
ATOM 1726 N N . LYS A 1 205 ? -19.269 5.402 4.318 1.00 78.25 205 LYS A N 1
ATOM 1727 C CA . LYS A 1 205 ? -19.535 6.023 3.000 1.00 78.25 205 LYS A CA 1
ATOM 1728 C C . LYS A 1 205 ? -19.616 7.567 3.060 1.00 78.25 205 LYS A C 1
ATOM 1730 O O . LYS A 1 205 ? -20.486 8.177 2.447 1.00 78.25 205 LYS A O 1
ATOM 1735 N N . ARG A 1 206 ? -18.688 8.197 3.801 1.00 80.19 206 ARG A N 1
ATOM 1736 C CA . ARG A 1 206 ? -18.571 9.661 4.020 1.00 80.19 206 ARG A CA 1
ATOM 1737 C C . ARG A 1 206 ? -19.656 10.308 4.893 1.00 80.19 206 ARG A C 1
ATOM 1739 O O . ARG A 1 206 ? -19.692 11.531 4.987 1.00 80.19 206 ARG A O 1
ATOM 1746 N N . ARG A 1 207 ? -20.513 9.532 5.560 1.00 85.25 207 ARG A N 1
ATOM 1747 C CA . ARG A 1 207 ? -21.498 10.042 6.523 1.00 85.25 207 ARG A CA 1
ATOM 1748 C C . ARG A 1 207 ? -21.249 9.451 7.903 1.00 85.25 207 ARG A C 1
ATOM 1750 O O . ARG A 1 207 ? -20.959 8.267 8.030 1.00 85.25 207 ARG A O 1
ATOM 1757 N N . TYR A 1 208 ? -21.355 10.280 8.936 1.00 87.62 208 TYR A N 1
ATOM 1758 C CA . TYR A 1 208 ? -21.347 9.784 10.309 1.00 87.62 208 TYR A CA 1
ATOM 1759 C C . TYR A 1 208 ? -22.720 9.212 10.641 1.00 87.62 208 TYR A C 1
ATOM 1761 O O . TYR A 1 208 ? -23.707 9.945 10.651 1.00 87.62 208 TYR A O 1
ATOM 1769 N N . ILE A 1 209 ? -22.761 7.919 10.932 1.00 88.38 209 ILE A N 1
ATOM 1770 C CA . ILE A 1 209 ? -23.961 7.204 11.354 1.00 88.38 209 ILE A CA 1
ATOM 1771 C C . ILE A 1 209 ? -23.863 6.982 12.860 1.00 88.38 209 ILE A C 1
ATOM 1773 O O . ILE A 1 209 ? -22.815 6.573 13.362 1.00 88.38 209 ILE A O 1
ATOM 1777 N N . ARG A 1 210 ? -24.936 7.293 13.590 1.00 89.56 210 ARG A N 1
ATOM 1778 C CA . ARG A 1 210 ? -25.014 7.033 15.029 1.00 89.56 210 ARG A CA 1
ATOM 1779 C C . ARG A 1 210 ? -25.107 5.527 15.251 1.00 89.56 210 ARG A C 1
ATOM 1781 O O . ARG A 1 210 ? -26.024 4.892 14.743 1.00 89.56 210 ARG A O 1
ATOM 1788 N N . PHE A 1 211 ? -24.184 4.978 16.025 1.00 88.94 211 PHE A N 1
ATOM 1789 C CA . PHE A 1 211 ? -24.231 3.584 16.438 1.00 88.94 211 PHE A CA 1
ATOM 1790 C C . PHE A 1 211 ? -25.150 3.434 17.654 1.00 88.94 211 PHE A C 1
ATOM 1792 O O . PHE A 1 211 ? -25.022 4.181 18.623 1.00 88.94 211 PHE A O 1
ATOM 1799 N N . THR A 1 212 ? -26.081 2.482 17.590 1.00 85.88 212 THR A N 1
ATOM 1800 C CA . THR A 1 212 ? -27.118 2.241 18.614 1.00 85.88 212 THR A CA 1
ATOM 1801 C C . THR A 1 212 ? -27.000 0.872 19.287 1.00 85.88 212 THR A C 1
ATOM 1803 O O . THR A 1 212 ? -27.915 0.455 19.999 1.00 85.88 212 THR A O 1
ATOM 1806 N N . GLY A 1 213 ? -25.899 0.158 19.044 1.00 87.88 213 GLY A N 1
ATOM 1807 C CA . GLY A 1 213 ? -25.627 -1.136 19.657 1.00 87.88 213 GLY A CA 1
ATOM 1808 C C . GLY A 1 213 ? -24.944 -1.032 21.018 1.00 87.88 213 GLY A C 1
ATOM 1809 O O . GLY A 1 213 ? -24.976 0.013 21.680 1.00 87.88 213 GLY A O 1
ATOM 1810 N N . SER A 1 214 ? -24.304 -2.123 21.418 1.00 90.25 214 SER A N 1
ATOM 1811 C CA . SER A 1 214 ? -23.605 -2.223 22.700 1.00 90.25 214 SER A CA 1
ATOM 1812 C C . SER A 1 214 ? -22.091 -2.225 22.501 1.00 90.25 214 SER A C 1
ATOM 1814 O O . SER A 1 214 ? -21.571 -2.481 21.413 1.00 90.25 214 SER A O 1
ATOM 1816 N N . VAL A 1 215 ? -21.364 -1.879 23.555 1.00 90.88 215 VAL A N 1
ATOM 1817 C CA . VAL A 1 215 ? -19.903 -1.819 23.560 1.00 90.88 215 VAL A CA 1
ATOM 1818 C C . VAL A 1 215 ? -19.365 -2.694 24.677 1.00 90.88 215 VAL A C 1
ATOM 1820 O O . VAL A 1 215 ? -19.880 -2.672 25.791 1.00 90.88 215 VAL A O 1
ATOM 1823 N N . ILE A 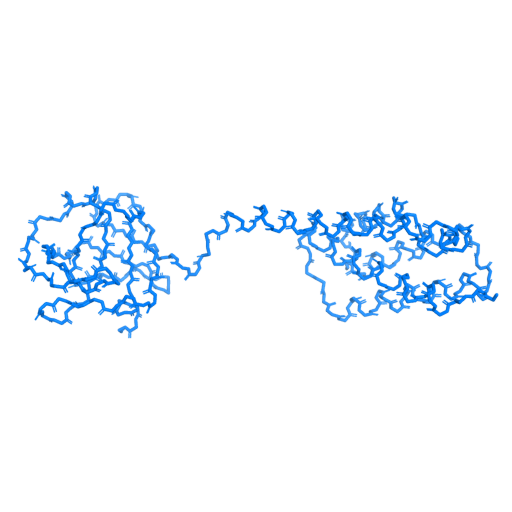1 216 ? -18.301 -3.425 24.382 1.00 92.12 216 ILE A N 1
ATOM 1824 C CA . ILE A 1 216 ? -17.487 -4.127 25.375 1.00 92.12 216 ILE A CA 1
ATOM 1825 C C . ILE A 1 216 ? -16.064 -3.573 25.357 1.00 92.12 216 ILE A C 1
ATOM 1827 O O . ILE A 1 216 ? -15.627 -2.982 24.365 1.00 92.12 216 ILE A O 1
ATOM 1831 N N . PHE A 1 217 ? -15.322 -3.789 26.440 1.00 90.88 217 PHE A N 1
ATOM 1832 C CA . PHE A 1 217 ? -13.973 -3.254 26.596 1.00 90.88 217 PHE A CA 1
ATOM 1833 C C . PHE A 1 217 ? -12.930 -4.360 26.711 1.00 90.88 217 PHE A C 1
ATOM 1835 O O . PHE A 1 217 ? -13.110 -5.314 27.458 1.00 90.88 217 PHE A O 1
ATOM 1842 N N . ARG A 1 218 ? -11.815 -4.216 25.991 1.00 87.38 218 ARG A N 1
ATOM 1843 C CA . ARG A 1 218 ? -10.653 -5.117 26.067 1.00 87.38 218 ARG A CA 1
ATOM 1844 C C . ARG A 1 218 ? -9.371 -4.296 26.203 1.00 87.38 218 ARG A C 1
ATOM 1846 O O . ARG A 1 218 ? -9.282 -3.185 25.684 1.00 87.38 218 ARG A O 1
ATOM 1853 N N . ASP A 1 219 ? -8.372 -4.851 26.879 1.00 82.31 219 ASP A N 1
ATOM 1854 C CA . ASP A 1 219 ? -7.068 -4.198 27.058 1.00 82.31 219 ASP A CA 1
ATOM 1855 C C . ASP A 1 219 ? -6.153 -4.373 25.824 1.00 82.31 219 ASP A C 1
ATOM 1857 O O . ASP A 1 219 ? -5.424 -3.456 25.452 1.00 82.31 219 ASP A O 1
ATOM 1861 N N . ASN A 1 220 ? -6.280 -5.496 25.105 1.00 81.75 220 ASN A N 1
ATOM 1862 C CA . ASN A 1 220 ? -5.387 -5.896 24.003 1.00 81.75 220 ASN A CA 1
ATOM 1863 C C . ASN A 1 220 ? -5.882 -5.490 22.599 1.00 81.75 220 ASN A C 1
ATOM 1865 O O . ASN A 1 220 ? -5.649 -6.198 21.622 1.00 81.75 220 ASN A O 1
ATOM 1869 N N . VAL A 1 221 ? -6.595 -4.370 22.479 1.00 82.94 221 VAL A N 1
ATOM 1870 C CA . VAL A 1 221 ? -7.068 -3.837 21.185 1.00 82.94 221 VAL A CA 1
ATOM 1871 C C . VAL A 1 221 ? -6.582 -2.403 21.005 1.00 82.94 221 VAL A C 1
ATOM 1873 O O . VAL A 1 221 ? -6.427 -1.697 21.991 1.00 82.94 221 VAL A O 1
ATOM 1876 N N . GLY A 1 222 ? -6.342 -1.949 19.770 1.00 84.38 222 GLY A N 1
ATOM 1877 C CA . GLY A 1 222 ? -5.821 -0.598 19.494 1.00 84.38 222 GLY A CA 1
ATOM 1878 C C . GLY A 1 222 ? -6.733 0.534 19.994 1.00 84.38 222 GLY A C 1
ATOM 1879 O O . GLY A 1 222 ? -6.659 0.961 21.149 1.00 84.38 222 GLY A O 1
ATOM 1880 N N . ASP A 1 223 ? -7.587 1.063 19.116 1.00 89.00 223 ASP A N 1
ATOM 1881 C CA . ASP A 1 223 ? -8.698 1.929 19.538 1.00 89.00 223 ASP A CA 1
ATOM 1882 C C . ASP A 1 223 ? -10.013 1.154 19.656 1.00 89.00 223 ASP A C 1
ATOM 1884 O O . ASP A 1 223 ? -10.759 1.349 20.617 1.00 89.00 223 ASP A O 1
ATOM 1888 N N . GLY A 1 224 ? -10.252 0.222 18.735 1.00 90.06 224 GLY A N 1
ATOM 1889 C CA . GLY A 1 224 ? -11.351 -0.727 18.814 1.00 90.06 224 GLY A CA 1
ATOM 1890 C C . GLY A 1 224 ? -11.446 -1.623 17.584 1.00 90.06 224 GLY A C 1
ATOM 1891 O O . GLY A 1 224 ? -10.662 -1.487 16.644 1.00 90.06 224 GLY A O 1
ATOM 1892 N N . ILE A 1 225 ? -12.408 -2.538 17.611 1.00 90.31 225 ILE A N 1
ATOM 1893 C CA . ILE A 1 225 ? -12.724 -3.509 16.567 1.00 90.31 225 ILE A CA 1
ATOM 1894 C C . ILE A 1 225 ? -14.215 -3.403 16.253 1.00 90.31 225 ILE A C 1
ATOM 1896 O O . ILE A 1 225 ? -15.050 -3.413 17.160 1.00 90.31 225 ILE A O 1
ATOM 1900 N N . ILE A 1 226 ? -14.537 -3.332 14.967 1.00 89.88 226 ILE A N 1
ATOM 1901 C CA . ILE A 1 226 ? -15.893 -3.306 14.425 1.00 89.88 226 ILE A CA 1
ATOM 1902 C C . ILE A 1 226 ? -16.121 -4.553 13.564 1.00 89.88 226 ILE A C 1
ATOM 1904 O O . ILE A 1 226 ? -15.254 -4.938 12.781 1.00 89.88 226 ILE A O 1
ATOM 1908 N N . GLY A 1 227 ? -17.278 -5.192 13.728 1.00 87.31 227 GLY A N 1
ATOM 1909 C CA . GLY A 1 227 ? -17.687 -6.345 12.930 1.00 87.31 227 GLY A CA 1
ATOM 1910 C C . GLY A 1 227 ? -18.466 -5.964 11.671 1.00 87.31 227 GLY A C 1
ATOM 1911 O O . GLY A 1 227 ? -18.965 -4.842 11.533 1.00 87.31 227 GLY A O 1
ATOM 1912 N N . LEU A 1 228 ? -18.633 -6.923 10.754 1.00 83.00 228 LEU A N 1
ATOM 1913 C CA . LEU A 1 228 ? -19.480 -6.734 9.564 1.00 83.00 228 LEU A CA 1
ATOM 1914 C C . LEU A 1 228 ? -20.949 -6.482 9.914 1.00 83.00 228 LEU A C 1
ATOM 1916 O O . LEU A 1 228 ? -21.643 -5.790 9.173 1.00 83.00 228 LEU A O 1
ATOM 1920 N N . ASN A 1 229 ? -21.408 -6.989 11.056 1.00 81.69 229 ASN A N 1
ATOM 1921 C CA . ASN A 1 229 ? -22.755 -6.765 11.577 1.00 81.69 229 ASN A CA 1
ATOM 1922 C C . ASN A 1 229 ? -23.077 -5.289 11.872 1.00 81.69 229 ASN A C 1
ATOM 1924 O O . ASN A 1 229 ? -24.245 -4.946 12.009 1.00 81.69 229 ASN A O 1
ATOM 1928 N N . VAL A 1 230 ? -22.068 -4.417 11.951 1.00 82.00 230 VAL A N 1
ATOM 1929 C CA . VAL A 1 230 ? -22.257 -2.968 12.115 1.00 82.00 230 VAL A CA 1
ATOM 1930 C C . VAL A 1 230 ? -22.291 -2.231 10.768 1.00 82.00 230 VAL A C 1
ATOM 1932 O O . VAL A 1 230 ? -22.852 -1.144 10.674 1.00 82.00 230 VAL A O 1
ATOM 1935 N N . ILE A 1 231 ? -21.680 -2.799 9.723 1.00 74.12 231 ILE A N 1
ATOM 1936 C CA . ILE A 1 231 ? -21.497 -2.147 8.413 1.00 74.12 231 ILE A CA 1
ATOM 1937 C C . ILE A 1 231 ? -22.531 -2.620 7.379 1.00 74.12 231 ILE A C 1
ATOM 1939 O O . ILE A 1 231 ? -22.848 -1.872 6.457 1.00 74.12 231 ILE A O 1
ATOM 1943 N N . GLY A 1 232 ? -23.024 -3.856 7.509 1.00 61.00 232 GLY A N 1
ATOM 1944 C CA . GLY A 1 232 ? -23.934 -4.511 6.562 1.00 61.00 232 GLY A CA 1
ATOM 1945 C C . GLY A 1 232 ? -25.423 -4.450 6.915 1.00 61.00 232 GLY A C 1
ATOM 1946 O O . GLY A 1 232 ? -26.177 -5.243 6.357 1.00 61.00 232 GLY A O 1
ATOM 1947 N N . GLY A 1 233 ? -25.819 -3.579 7.849 1.00 44.66 233 GLY A N 1
ATOM 1948 C CA . GLY A 1 233 ? -27.222 -3.304 8.187 1.00 44.66 233 GLY A CA 1
ATOM 1949 C C . GLY A 1 233 ? -27.837 -2.228 7.305 1.00 44.66 233 GLY A C 1
ATOM 1950 O O . GLY A 1 233 ? -27.124 -1.241 7.007 1.00 44.66 233 GLY A O 1
#

Radius of gyration: 29.08 Å; Cα contacts (8 Å, |Δi|>4): 309; chains: 1; bounding box: 64×37×71 Å